Protein AF-A0A7L2RMV3-F1 (afdb_monomer_lite)

Sequence (224 aa):
MEKSWMLWTFVKRWLLALASWSWSLCRICLLPLIVTFHLYGGIILLILIFVSIAGILYKFQDVLLYFPEQPSSSRLYVPMPTGIPHENIFIRTKDGVLLNLILLRYTGDNAAYSPTIIYFHGNAGNIGHRLPNALLMLVNLKVNLILVDYRGYGKSEGEASEEGLYLDSEAVLDYVMTRSDLDKTKIFLFGRSLGGAVAIHLASENSHRISAIVVENTFLSIPY

Secondary structure (DSSP, 8-state):
-HHHHHHHHHHHHHHHHHHHHHHHHHHHHHHHHHHHHHHHHHHHHHHHHHHHHHHHHHHHHHHHH-BTTSSTTTTT------SS-EEEEEEE-TT--EEEEEEE---STTGGG--EEEEE--SBS-GGGGHHHHHHHHHHH--EEEEEE-TTSTT--S---HHHHHHHHHHHHHHHHH-TTTTTSPEEEEEETHHHHHHHHHHHHTTTTEEEEEEES--S----

Structure (mmCIF, N/CA/C/O backbone):
data_AF-A0A7L2RMV3-F1
#
_entry.id   AF-A0A7L2RMV3-F1
#
loop_
_atom_site.group_PDB
_atom_site.id
_atom_site.type_symbol
_atom_site.label_atom_id
_atom_site.label_alt_id
_atom_site.label_comp_id
_atom_site.label_asym_id
_atom_site.label_entity_id
_atom_site.label_seq_id
_atom_site.pdbx_PDB_ins_code
_atom_site.Cartn_x
_atom_site.Cartn_y
_atom_site.Cartn_z
_atom_site.occupancy
_atom_site.B_iso_or_equiv
_atom_site.auth_seq_id
_atom_site.auth_comp_id
_atom_site.auth_asym_id
_atom_site.auth_atom_id
_atom_site.pdbx_PDB_model_num
ATOM 1 N N . MET A 1 1 ? 54.545 -8.304 -90.071 1.00 59.34 1 MET A N 1
ATOM 2 C CA . MET A 1 1 ? 54.542 -8.341 -88.589 1.00 59.34 1 MET A CA 1
ATOM 3 C C . MET A 1 1 ? 53.758 -7.183 -87.951 1.00 59.34 1 MET A C 1
ATOM 5 O O . MET A 1 1 ? 53.217 -7.383 -86.873 1.00 59.34 1 MET A O 1
ATOM 9 N N . GLU A 1 2 ? 53.584 -6.028 -88.610 1.00 62.16 2 GLU A N 1
ATOM 10 C CA . GLU A 1 2 ? 52.873 -4.854 -88.048 1.00 62.16 2 GLU A CA 1
ATOM 11 C C . GLU A 1 2 ? 51.365 -5.031 -87.786 1.00 62.16 2 GLU A C 1
ATOM 13 O O . GLU A 1 2 ? 50.864 -4.567 -86.764 1.00 62.16 2 GLU A O 1
ATOM 18 N N . LYS A 1 3 ? 50.621 -5.737 -88.653 1.00 62.00 3 LYS A N 1
ATOM 19 C CA . LYS A 1 3 ? 49.158 -5.903 -88.488 1.00 62.00 3 LYS A CA 1
ATOM 20 C C . LYS A 1 3 ? 48.763 -6.657 -87.209 1.00 62.00 3 LYS A C 1
ATOM 22 O O . LYS A 1 3 ? 47.753 -6.325 -86.599 1.00 62.00 3 LYS A O 1
ATOM 27 N N . SER A 1 4 ? 49.571 -7.633 -86.786 1.00 69.69 4 SER A N 1
ATOM 28 C CA . SER A 1 4 ? 49.350 -8.387 -85.540 1.00 69.69 4 SER A CA 1
ATOM 29 C C . SER A 1 4 ? 49.535 -7.490 -84.311 1.00 69.69 4 SER A C 1
ATOM 31 O O . SER A 1 4 ? 48.695 -7.473 -83.416 1.00 69.69 4 SER A O 1
ATOM 33 N N . TRP A 1 5 ? 50.580 -6.659 -84.304 1.00 71.62 5 TRP A N 1
ATOM 34 C CA . TRP A 1 5 ? 50.869 -5.737 -83.204 1.00 71.62 5 TRP A CA 1
ATOM 35 C C . TRP A 1 5 ? 49.801 -4.637 -83.047 1.00 71.62 5 TRP A C 1
ATOM 37 O O . TRP A 1 5 ? 49.396 -4.322 -81.926 1.00 71.62 5 TRP A O 1
ATOM 47 N N . MET A 1 6 ? 49.265 -4.107 -84.152 1.00 77.62 6 MET A N 1
ATOM 48 C CA . MET A 1 6 ? 48.142 -3.157 -84.106 1.00 77.62 6 MET A CA 1
ATOM 49 C C . MET A 1 6 ? 46.845 -3.793 -83.581 1.00 77.62 6 MET A C 1
ATOM 51 O O . MET A 1 6 ? 46.115 -3.168 -82.815 1.00 77.62 6 MET A O 1
ATOM 55 N N . LEU A 1 7 ? 46.564 -5.048 -83.947 1.00 80.25 7 LEU A N 1
ATOM 56 C CA . LEU A 1 7 ? 45.390 -5.765 -83.445 1.00 80.25 7 LEU A CA 1
ATOM 57 C C . LEU A 1 7 ? 45.512 -6.028 -81.936 1.00 80.25 7 LEU A C 1
ATOM 59 O O . LEU A 1 7 ? 44.582 -5.753 -81.181 1.00 80.25 7 LEU A O 1
ATOM 63 N N . TRP A 1 8 ? 46.683 -6.480 -81.478 1.00 79.94 8 TRP A N 1
ATOM 64 C CA . TRP A 1 8 ? 46.956 -6.713 -80.058 1.00 79.94 8 TRP A CA 1
ATOM 65 C C . TRP A 1 8 ? 46.876 -5.437 -79.212 1.00 79.94 8 TRP A C 1
ATOM 67 O O . TRP A 1 8 ? 46.328 -5.459 -78.109 1.00 79.94 8 TRP A O 1
ATOM 77 N N . THR A 1 9 ? 47.374 -4.307 -79.718 1.00 81.69 9 THR A N 1
ATOM 78 C CA . THR A 1 9 ? 47.285 -3.013 -79.017 1.00 81.69 9 THR A CA 1
ATOM 79 C C . THR A 1 9 ? 45.852 -2.478 -78.962 1.00 81.69 9 THR A C 1
ATOM 81 O O . THR A 1 9 ? 45.442 -1.951 -77.925 1.00 81.69 9 THR A O 1
ATOM 84 N N . PHE A 1 10 ? 45.059 -2.672 -80.021 1.00 84.81 10 PHE A N 1
ATOM 85 C CA . PHE A 1 10 ? 43.637 -2.325 -80.046 1.00 84.81 10 PHE A CA 1
ATOM 86 C C . PHE A 1 10 ? 42.821 -3.164 -79.053 1.00 84.81 10 PHE A C 1
ATOM 88 O O . PHE A 1 10 ? 42.105 -2.604 -78.222 1.00 84.81 10 PHE A O 1
ATOM 95 N N . VAL A 1 11 ? 42.990 -4.491 -79.069 1.00 85.81 11 VAL A N 1
ATOM 96 C CA . VAL A 1 11 ? 42.323 -5.412 -78.132 1.00 85.81 11 VAL A CA 1
ATOM 97 C C . VAL A 1 11 ? 42.698 -5.081 -76.686 1.00 85.81 11 VAL A C 1
ATOM 99 O O . VAL A 1 11 ? 41.822 -4.983 -75.828 1.00 85.81 11 VAL A O 1
ATOM 102 N N . LYS A 1 12 ? 43.981 -4.812 -76.408 1.00 87.56 12 LYS A N 1
ATOM 103 C CA . LYS A 1 12 ? 44.444 -4.406 -75.072 1.00 87.56 12 LYS A CA 1
ATOM 104 C C . LYS A 1 12 ? 43.791 -3.101 -74.599 1.00 87.56 12 LYS A C 1
ATOM 106 O O . LYS A 1 12 ? 43.369 -3.030 -73.448 1.00 87.56 12 LYS A O 1
ATOM 111 N N . ARG A 1 13 ? 43.673 -2.078 -75.461 1.00 85.88 13 ARG A N 1
ATOM 112 C CA . ARG A 1 13 ? 42.979 -0.816 -75.122 1.00 85.88 13 ARG A CA 1
ATOM 113 C C . ARG A 1 13 ? 41.509 -1.046 -74.797 1.00 85.88 13 ARG A C 1
ATOM 115 O O . ARG A 1 13 ? 41.023 -0.482 -73.823 1.00 85.88 13 ARG A O 1
ATOM 122 N N . TRP A 1 14 ? 40.830 -1.882 -75.575 1.00 89.38 14 TRP A N 1
ATOM 123 C CA . TRP A 1 14 ? 39.428 -2.212 -75.338 1.00 89.38 14 TRP A CA 1
ATOM 124 C C . TRP A 1 14 ? 39.216 -2.969 -74.033 1.00 89.38 14 TRP A C 1
ATOM 126 O O . TRP A 1 14 ? 38.348 -2.586 -73.258 1.00 89.38 14 TRP A O 1
ATOM 136 N N . LEU A 1 15 ? 40.041 -3.975 -73.739 1.00 89.19 15 LEU A N 1
ATOM 137 C CA . LEU A 1 15 ? 39.965 -4.718 -72.479 1.00 89.19 15 LEU A CA 1
ATOM 138 C C . LEU A 1 15 ? 40.217 -3.816 -71.263 1.00 89.19 15 LEU A C 1
ATOM 140 O O . LEU A 1 15 ? 39.491 -3.903 -70.276 1.00 89.19 15 LEU A O 1
ATOM 144 N N . LEU A 1 16 ? 41.195 -2.907 -71.342 1.00 89.12 16 LEU A N 1
ATOM 145 C CA . LEU A 1 16 ? 41.463 -1.929 -70.280 1.00 89.12 16 LEU A CA 1
ATOM 146 C C . LEU A 1 16 ? 40.325 -0.904 -70.125 1.00 89.12 16 LEU A C 1
ATOM 148 O O . LEU A 1 16 ? 39.984 -0.521 -69.005 1.00 89.12 16 LEU A O 1
ATOM 152 N N . ALA A 1 17 ? 39.701 -0.480 -71.227 1.00 86.38 17 ALA A N 1
ATOM 153 C CA . ALA A 1 17 ? 38.535 0.399 -71.192 1.00 86.38 17 ALA A CA 1
ATOM 154 C C . ALA A 1 17 ? 37.324 -0.306 -70.560 1.00 86.38 17 ALA A C 1
ATOM 156 O O . ALA A 1 17 ? 36.692 0.256 -69.671 1.00 86.38 17 ALA A O 1
ATOM 157 N N . LEU A 1 18 ? 37.065 -1.564 -70.928 1.00 87.44 18 LEU A N 1
ATOM 158 C CA . LEU A 1 18 ? 35.990 -2.371 -70.348 1.00 87.44 18 LEU A CA 1
ATOM 159 C C . LEU A 1 18 ? 36.210 -2.612 -68.849 1.00 87.44 18 LEU A C 1
ATOM 161 O O . LEU A 1 18 ? 35.289 -2.439 -68.053 1.00 87.44 18 LEU A O 1
ATOM 165 N N . ALA A 1 19 ? 37.440 -2.948 -68.450 1.00 86.00 19 ALA A N 1
ATOM 166 C CA . ALA A 1 19 ? 37.803 -3.135 -67.049 1.00 86.00 19 ALA A CA 1
ATOM 167 C C . ALA A 1 19 ? 37.651 -1.836 -66.236 1.00 86.00 19 ALA A C 1
ATOM 169 O O . ALA A 1 19 ? 37.135 -1.863 -65.119 1.00 86.00 19 ALA A O 1
ATOM 170 N N . SER A 1 20 ? 38.043 -0.684 -66.793 1.00 84.62 20 SER A N 1
ATOM 171 C CA . SER A 1 20 ? 37.902 0.612 -66.110 1.00 84.62 20 SER A CA 1
ATOM 172 C C . SER A 1 20 ? 36.447 1.088 -66.013 1.00 84.62 20 SER A C 1
ATOM 174 O O . SER A 1 20 ? 36.061 1.654 -64.986 1.00 84.62 20 SER A O 1
ATOM 176 N N . TRP A 1 21 ? 35.618 0.806 -67.023 1.00 84.75 21 TRP A N 1
ATOM 177 C CA . TRP A 1 21 ? 34.168 1.011 -66.973 1.00 84.75 21 TRP A CA 1
ATOM 178 C C . TRP A 1 21 ? 33.505 0.115 -65.931 1.00 84.75 21 TRP A C 1
ATOM 180 O O . TRP A 1 21 ? 32.785 0.625 -65.075 1.00 84.75 21 TRP A O 1
ATOM 190 N N . SER A 1 22 ? 33.809 -1.186 -65.939 1.00 84.56 22 SER A N 1
ATOM 191 C CA . SER A 1 22 ? 33.308 -2.137 -64.942 1.00 84.56 22 SER A CA 1
ATOM 192 C C . SER A 1 22 ? 33.674 -1.699 -63.525 1.00 84.56 22 SER A C 1
ATOM 194 O O . SER A 1 22 ? 32.819 -1.672 -62.644 1.00 84.56 22 SER A O 1
ATOM 196 N N . TRP A 1 23 ? 34.925 -1.291 -63.298 1.00 79.00 23 TRP A N 1
ATOM 197 C CA . TRP A 1 23 ? 35.364 -0.809 -61.990 1.00 79.00 23 TRP A CA 1
ATOM 198 C C . TRP A 1 23 ? 34.655 0.493 -61.582 1.00 79.00 23 TRP A C 1
ATOM 200 O O . TRP A 1 23 ? 34.289 0.670 -60.420 1.00 79.00 23 TRP A O 1
ATOM 210 N N . SER A 1 24 ? 34.413 1.403 -62.525 1.00 81.25 24 SER A N 1
ATOM 211 C CA . SER A 1 24 ? 33.716 2.663 -62.241 1.00 81.25 24 SER A CA 1
ATOM 212 C C . SER A 1 24 ? 32.236 2.447 -61.915 1.00 81.25 24 SER A C 1
ATOM 214 O O . SER A 1 24 ? 31.751 3.030 -60.949 1.00 81.25 24 SER A O 1
ATOM 216 N N . LEU A 1 25 ? 31.556 1.546 -62.629 1.00 83.38 25 LEU A N 1
ATOM 217 C CA . LEU A 1 25 ? 30.194 1.099 -62.316 1.00 83.38 25 LEU A CA 1
ATOM 218 C C . LEU A 1 25 ? 30.114 0.458 -60.925 1.00 83.38 25 LEU A C 1
ATOM 220 O O . LEU A 1 25 ? 29.267 0.848 -60.125 1.00 83.38 25 LEU A O 1
ATOM 224 N N . CYS A 1 26 ? 31.045 -0.443 -60.587 1.00 82.81 26 CYS A N 1
ATOM 225 C CA . CYS A 1 26 ? 31.104 -1.035 -59.248 1.00 82.81 26 CYS A CA 1
ATOM 226 C C . CYS A 1 26 ? 31.242 0.031 -58.153 1.00 82.81 26 CYS A C 1
ATOM 228 O O . CYS A 1 26 ? 30.536 -0.041 -57.153 1.00 82.81 26 CYS A O 1
ATOM 230 N N . ARG A 1 27 ? 32.099 1.046 -58.338 1.00 78.50 27 ARG A N 1
ATOM 231 C CA . ARG A 1 27 ? 32.270 2.136 -57.357 1.00 78.50 27 ARG A CA 1
ATOM 232 C C . ARG A 1 27 ? 31.004 2.975 -57.174 1.00 78.50 27 ARG A C 1
ATOM 234 O O . ARG A 1 27 ? 30.668 3.309 -56.041 1.00 78.50 27 ARG A O 1
ATOM 241 N N . ILE A 1 28 ? 30.302 3.284 -58.264 1.00 86.00 28 ILE A N 1
ATOM 242 C CA . ILE A 1 28 ? 29.060 4.071 -58.228 1.00 86.00 28 ILE A CA 1
ATOM 243 C C . ILE A 1 28 ? 27.947 3.312 -57.497 1.00 86.00 28 ILE A C 1
ATOM 245 O O . ILE A 1 28 ? 27.183 3.936 -56.772 1.00 86.00 28 ILE A O 1
ATOM 249 N N . CYS A 1 29 ? 27.875 1.984 -57.626 1.00 83.25 29 CYS A N 1
ATOM 250 C CA . CYS A 1 29 ? 26.899 1.165 -56.898 1.00 83.25 29 CYS A CA 1
ATOM 251 C C . CYS A 1 29 ? 27.296 0.901 -55.434 1.00 83.25 29 CYS A C 1
ATOM 253 O O . CYS A 1 29 ? 26.421 0.767 -54.580 1.00 83.25 29 CYS A O 1
ATOM 255 N N . LEU A 1 30 ? 28.596 0.848 -55.121 1.00 85.19 30 LEU A N 1
ATOM 256 C CA . LEU A 1 30 ? 29.086 0.573 -53.765 1.00 85.19 30 LEU A CA 1
ATOM 257 C C . LEU A 1 30 ? 28.805 1.733 -52.798 1.00 85.19 30 LEU A C 1
ATOM 259 O O . LEU A 1 30 ? 28.437 1.506 -51.649 1.00 85.19 30 LEU A O 1
ATOM 263 N N . LEU A 1 31 ? 28.956 2.977 -53.262 1.00 83.31 31 LEU A N 1
ATOM 264 C CA . LEU A 1 31 ? 28.765 4.177 -52.445 1.00 83.31 31 LEU A CA 1
ATOM 265 C C . LEU A 1 31 ? 27.345 4.293 -51.841 1.00 83.31 31 LEU A C 1
ATOM 267 O O . LEU A 1 31 ? 27.247 4.416 -50.621 1.00 83.31 31 LEU A O 1
ATOM 271 N N . PRO A 1 32 ? 26.238 4.215 -52.610 1.00 84.19 32 PRO A N 1
ATOM 272 C CA . PRO A 1 32 ? 24.891 4.263 -52.048 1.00 84.19 32 PRO A CA 1
ATOM 273 C C . PRO A 1 32 ? 24.595 3.053 -51.162 1.00 84.19 32 PRO A C 1
ATOM 275 O O . PRO A 1 32 ? 23.869 3.195 -50.185 1.00 84.19 32 PRO A O 1
ATOM 278 N N . LEU A 1 33 ? 25.183 1.885 -51.434 1.00 83.25 33 LEU A N 1
ATOM 279 C CA . LEU A 1 33 ? 25.022 0.707 -50.580 1.00 83.25 33 LEU A CA 1
ATOM 280 C C . LEU A 1 33 ? 25.689 0.899 -49.208 1.00 83.25 33 LEU A C 1
ATOM 282 O O . LEU A 1 33 ? 25.098 0.577 -48.184 1.00 83.25 33 LEU A O 1
ATOM 286 N N . ILE A 1 34 ? 26.875 1.508 -49.169 1.00 83.12 34 ILE A N 1
ATOM 287 C CA . ILE A 1 34 ? 27.560 1.885 -47.923 1.00 83.12 34 ILE A CA 1
ATOM 288 C C . ILE A 1 34 ? 26.785 2.984 -47.184 1.00 83.12 34 ILE A C 1
ATOM 290 O O . ILE A 1 34 ? 26.570 2.884 -45.978 1.00 83.12 34 ILE A O 1
ATOM 294 N N . VAL A 1 35 ? 26.320 4.016 -47.895 1.00 84.00 35 VAL A N 1
ATOM 295 C CA . VAL A 1 35 ? 25.546 5.117 -47.297 1.00 84.00 35 VAL A CA 1
ATOM 296 C C . VAL A 1 35 ? 24.231 4.608 -46.713 1.00 84.00 35 VAL A C 1
ATOM 298 O O . VAL A 1 35 ? 23.917 4.927 -45.573 1.00 84.00 35 VAL A O 1
ATOM 301 N N . THR A 1 36 ? 23.485 3.784 -47.449 1.00 81.56 36 THR A N 1
ATOM 302 C CA . THR A 1 36 ? 22.250 3.163 -46.948 1.00 81.56 36 THR A CA 1
ATOM 303 C C . THR A 1 36 ? 22.542 2.228 -45.778 1.00 81.56 36 THR A C 1
ATOM 305 O O . THR A 1 36 ? 21.861 2.327 -44.765 1.00 81.56 36 THR A O 1
ATOM 308 N N . PHE A 1 37 ? 23.588 1.399 -45.839 1.00 83.38 37 PHE A N 1
ATOM 309 C CA . PHE A 1 37 ? 23.990 0.543 -44.719 1.00 83.38 37 PHE A CA 1
ATOM 310 C C . PHE A 1 37 ? 24.304 1.344 -43.447 1.00 83.38 37 PHE A C 1
ATOM 312 O O . PHE A 1 37 ? 23.823 0.990 -42.375 1.00 83.38 37 PHE A O 1
ATOM 319 N N . HIS A 1 38 ? 25.049 2.449 -43.543 1.00 83.69 38 HIS A N 1
ATOM 320 C CA . HIS A 1 38 ? 25.349 3.292 -42.382 1.00 83.69 38 HIS A CA 1
ATOM 321 C C . HIS A 1 38 ? 24.152 4.117 -41.911 1.00 83.69 38 HIS A C 1
ATOM 323 O O . HIS A 1 38 ? 23.992 4.308 -40.709 1.00 83.69 38 HIS A O 1
ATOM 329 N N . LEU A 1 39 ? 23.297 4.581 -42.823 1.00 87.56 39 LEU A N 1
ATOM 330 C CA . LEU A 1 39 ? 22.098 5.337 -42.473 1.00 87.56 39 LEU A CA 1
ATOM 331 C C . LEU A 1 39 ? 21.065 4.432 -41.787 1.00 87.56 39 LEU A C 1
ATOM 333 O O . LEU A 1 39 ? 20.646 4.725 -40.672 1.00 87.56 39 LEU A O 1
ATOM 337 N N . TYR A 1 40 ? 20.709 3.299 -42.398 1.00 89.94 40 TYR A N 1
ATOM 338 C CA . TYR A 1 40 ? 19.793 2.324 -41.801 1.00 89.94 40 TYR A CA 1
ATOM 339 C C . TYR A 1 40 ? 20.405 1.655 -40.570 1.00 89.94 40 TYR A C 1
ATOM 341 O O . TYR A 1 40 ? 19.722 1.521 -39.560 1.00 89.94 40 TYR A O 1
ATOM 349 N N . GLY A 1 41 ? 21.691 1.300 -40.603 1.00 91.00 41 GLY A N 1
ATOM 350 C CA . GLY A 1 41 ? 22.402 0.754 -39.446 1.00 91.00 41 GLY A CA 1
ATOM 351 C C . GLY A 1 41 ? 22.468 1.742 -38.280 1.00 91.00 41 GLY A C 1
ATOM 352 O O . GLY A 1 41 ? 22.233 1.355 -37.139 1.00 91.00 41 GLY A O 1
ATOM 353 N N . GLY A 1 42 ? 22.704 3.026 -38.562 1.00 91.44 42 GLY A N 1
ATOM 354 C CA . GLY A 1 42 ? 22.688 4.099 -37.568 1.00 91.44 42 GLY A CA 1
ATOM 355 C C . GLY A 1 42 ? 21.300 4.335 -36.973 1.00 91.44 42 GLY A C 1
ATOM 356 O O . GLY A 1 42 ? 21.174 4.446 -35.756 1.00 91.44 42 GLY A O 1
ATOM 357 N N . ILE A 1 43 ? 20.249 4.341 -37.802 1.00 92.81 43 ILE A N 1
ATOM 358 C CA . ILE A 1 43 ? 18.855 4.455 -37.341 1.00 92.81 43 ILE A CA 1
ATOM 359 C C . ILE A 1 43 ? 18.471 3.250 -36.473 1.00 92.81 43 ILE A C 1
ATOM 361 O O . ILE A 1 43 ? 17.914 3.434 -35.395 1.00 92.81 43 ILE A O 1
ATOM 365 N N . ILE A 1 44 ? 18.797 2.026 -36.901 1.00 94.31 44 ILE A N 1
ATOM 366 C CA . ILE A 1 44 ? 18.523 0.806 -36.128 1.00 94.31 44 ILE A CA 1
ATOM 367 C C . ILE A 1 44 ? 19.255 0.854 -34.786 1.00 94.31 44 ILE A C 1
ATOM 369 O O . ILE A 1 44 ? 18.639 0.601 -33.755 1.00 94.31 44 ILE A O 1
ATOM 373 N N . LEU A 1 45 ? 20.538 1.225 -34.774 1.00 93.75 45 LEU A N 1
ATOM 374 C CA . LEU A 1 45 ? 21.303 1.370 -33.537 1.00 93.75 45 LEU A CA 1
ATOM 375 C C . LEU A 1 45 ? 20.673 2.411 -32.602 1.00 93.75 45 LEU A C 1
ATOM 377 O O . LEU A 1 45 ? 20.540 2.150 -31.410 1.00 93.75 45 LEU A O 1
ATOM 381 N N . LEU A 1 46 ? 20.245 3.560 -33.132 1.00 94.38 46 LEU A N 1
ATOM 382 C CA . LEU A 1 46 ? 19.582 4.600 -32.347 1.00 94.38 46 LEU A CA 1
ATOM 383 C C . LEU A 1 46 ? 18.271 4.093 -31.729 1.00 94.38 46 LEU A C 1
ATOM 385 O O . LEU A 1 46 ? 18.039 4.312 -30.543 1.00 94.38 46 LEU A O 1
ATOM 389 N N . ILE A 1 47 ? 17.446 3.381 -32.505 1.00 96.06 47 ILE A N 1
ATOM 390 C CA . ILE A 1 47 ? 16.205 2.763 -32.015 1.00 96.06 47 ILE A CA 1
ATOM 391 C C . ILE A 1 47 ? 16.520 1.748 -30.914 1.00 96.06 47 ILE A C 1
ATOM 393 O O . ILE A 1 47 ? 15.888 1.783 -29.862 1.00 96.06 47 ILE A O 1
ATOM 397 N N . LEU A 1 48 ? 17.515 0.880 -31.119 1.00 96.38 48 LEU A N 1
ATOM 398 C CA . LEU A 1 48 ? 17.924 -0.105 -30.117 1.00 96.38 48 LEU A CA 1
ATOM 399 C C . LEU A 1 48 ? 18.393 0.567 -28.825 1.00 96.38 48 LEU A C 1
ATOM 401 O O . LEU A 1 48 ? 18.019 0.117 -27.745 1.00 96.38 48 LEU A O 1
ATOM 405 N N . ILE A 1 49 ? 19.155 1.660 -28.915 1.00 96.62 49 ILE A N 1
ATOM 406 C CA . ILE A 1 49 ? 19.572 2.441 -27.745 1.00 96.62 49 ILE A CA 1
ATOM 407 C C . ILE A 1 49 ? 18.347 3.018 -27.031 1.00 96.62 49 ILE A C 1
ATOM 409 O O . ILE A 1 49 ? 18.230 2.864 -25.818 1.00 96.62 49 ILE A O 1
ATOM 413 N N . PHE A 1 50 ? 17.414 3.630 -27.763 1.00 96.69 50 PHE A N 1
ATOM 414 C CA . PHE A 1 50 ? 16.216 4.238 -27.181 1.00 96.69 50 PHE A CA 1
ATOM 415 C C . PHE A 1 50 ? 15.328 3.210 -26.474 1.00 96.69 50 PHE A C 1
ATOM 417 O O . PHE A 1 50 ? 14.931 3.423 -25.333 1.00 96.69 50 PHE A O 1
ATOM 424 N N . VAL A 1 51 ? 15.073 2.070 -27.122 1.00 96.12 51 VAL A N 1
ATOM 425 C CA . VAL A 1 51 ? 14.321 0.949 -26.541 1.00 96.12 51 VAL A CA 1
ATOM 426 C C . VAL A 1 51 ? 15.043 0.389 -25.317 1.00 96.12 51 VAL A C 1
ATOM 428 O O . VAL A 1 51 ? 14.400 0.111 -24.308 1.00 96.12 51 VAL A O 1
ATOM 431 N N . SER A 1 52 ? 16.373 0.266 -25.365 1.00 94.94 52 SER A N 1
ATOM 432 C CA . SER A 1 52 ? 17.156 -0.220 -24.222 1.00 94.94 52 SER A CA 1
ATOM 433 C C . SER A 1 52 ? 17.066 0.734 -23.032 1.00 94.94 52 SER A C 1
ATOM 435 O O . SER A 1 52 ? 16.823 0.291 -21.913 1.00 94.94 52 SER A O 1
ATOM 437 N N . ILE A 1 53 ? 17.214 2.043 -23.263 1.00 94.38 53 ILE A N 1
ATOM 438 C CA . ILE A 1 53 ? 17.083 3.069 -22.220 1.00 94.38 53 ILE A CA 1
ATOM 439 C C . ILE A 1 53 ? 15.664 3.060 -21.647 1.00 94.38 53 ILE A C 1
ATOM 441 O O . ILE A 1 53 ? 15.510 3.029 -20.430 1.00 94.38 53 ILE A O 1
ATOM 445 N N . ALA A 1 54 ? 14.637 3.028 -22.500 1.00 91.75 54 ALA A N 1
ATOM 446 C CA . ALA A 1 54 ? 13.244 2.962 -22.064 1.00 91.75 54 ALA A CA 1
ATOM 447 C C . ALA A 1 54 ? 12.968 1.703 -21.227 1.00 91.75 54 ALA A C 1
ATOM 449 O O . ALA A 1 54 ? 12.344 1.794 -20.174 1.00 91.75 54 ALA A O 1
ATOM 450 N N . GLY A 1 55 ? 13.492 0.544 -21.638 1.00 89.50 55 GLY A N 1
ATOM 451 C CA . GLY A 1 55 ? 13.374 -0.704 -20.884 1.00 89.50 55 GLY A CA 1
ATOM 452 C C . GLY A 1 55 ? 14.078 -0.659 -19.524 1.00 89.50 55 GLY A C 1
ATOM 453 O O . GLY A 1 55 ? 13.547 -1.176 -18.543 1.00 89.50 55 GLY A O 1
ATOM 454 N N . ILE A 1 56 ? 15.244 -0.007 -19.436 1.00 89.38 56 ILE A N 1
ATOM 455 C CA . ILE A 1 56 ? 15.936 0.229 -18.160 1.00 89.38 56 ILE A CA 1
ATOM 456 C C . ILE A 1 56 ? 15.090 1.143 -17.271 1.00 89.38 56 ILE A C 1
ATOM 458 O O . ILE A 1 56 ? 14.821 0.788 -16.128 1.00 89.38 56 ILE A O 1
ATOM 462 N N . LEU A 1 57 ? 14.632 2.288 -17.783 1.00 87.81 57 LEU A N 1
ATOM 463 C CA . LEU A 1 57 ? 13.819 3.228 -17.008 1.00 87.81 57 LEU A CA 1
ATOM 464 C C . LEU A 1 57 ? 12.533 2.577 -16.495 1.00 87.81 57 LEU A C 1
ATOM 466 O O . LEU A 1 57 ? 12.242 2.689 -15.311 1.00 87.81 57 LEU A O 1
ATOM 470 N N . TYR A 1 58 ? 11.832 1.821 -17.344 1.00 85.19 58 TYR A N 1
ATOM 471 C CA . TYR A 1 58 ? 10.636 1.074 -16.958 1.00 85.19 58 TYR A CA 1
ATOM 472 C C . TYR A 1 58 ? 10.918 0.077 -15.828 1.00 85.19 58 TYR A C 1
ATOM 474 O O . TYR A 1 58 ? 10.163 -0.004 -14.867 1.00 85.19 58 TYR A O 1
ATOM 482 N N . LYS A 1 59 ? 12.043 -0.646 -15.890 1.00 82.62 59 LYS A N 1
ATOM 483 C CA . LYS A 1 59 ? 12.412 -1.612 -14.846 1.00 82.62 59 LYS A CA 1
ATOM 484 C C . LYS A 1 59 ? 12.764 -0.950 -13.508 1.00 82.62 59 LYS A C 1
ATOM 486 O O . LYS A 1 59 ? 12.566 -1.557 -12.463 1.00 82.62 59 LYS A O 1
ATOM 491 N N . PHE A 1 60 ? 13.320 0.260 -13.533 1.00 84.75 60 PHE A N 1
ATOM 492 C CA . PHE A 1 60 ? 13.788 0.961 -12.332 1.00 84.75 60 PHE A CA 1
ATOM 493 C C . PHE A 1 60 ? 12.838 2.064 -11.842 1.00 84.75 60 PHE A C 1
ATOM 495 O O . PHE A 1 60 ? 13.156 2.735 -10.861 1.00 84.75 60 PHE A O 1
ATOM 502 N N . GLN A 1 61 ? 11.675 2.249 -12.473 1.00 84.62 61 GLN A N 1
ATOM 503 C CA . GLN A 1 61 ? 10.719 3.294 -12.091 1.00 84.62 61 GLN A CA 1
ATOM 504 C C . GLN A 1 61 ? 10.209 3.126 -10.653 1.00 84.62 61 GLN A C 1
ATOM 506 O O . GLN A 1 61 ? 10.098 4.106 -9.921 1.00 84.62 61 GLN A O 1
ATOM 511 N N . ASP A 1 62 ? 9.990 1.885 -10.212 1.00 83.62 62 ASP A N 1
ATOM 512 C CA . ASP A 1 62 ? 9.453 1.580 -8.883 1.00 83.62 62 ASP A CA 1
ATOM 513 C C . ASP A 1 62 ? 10.402 2.037 -7.765 1.00 83.62 62 ASP A C 1
ATOM 515 O O . ASP A 1 62 ? 9.961 2.506 -6.716 1.00 83.62 62 ASP A O 1
ATOM 519 N N . VAL A 1 63 ? 11.714 2.019 -8.024 1.00 82.00 63 VAL A N 1
ATOM 520 C CA . VAL A 1 63 ? 12.745 2.505 -7.090 1.00 82.00 63 VAL A CA 1
ATOM 521 C C . VAL A 1 63 ? 12.654 4.021 -6.874 1.00 82.00 63 VAL A C 1
ATOM 523 O O . VAL A 1 63 ? 13.082 4.527 -5.838 1.00 82.00 63 VAL A O 1
ATOM 526 N N . LEU A 1 64 ? 12.093 4.765 -7.833 1.00 85.38 64 LEU A N 1
ATOM 527 C CA . LEU A 1 64 ? 11.873 6.209 -7.704 1.00 85.38 64 LEU A CA 1
ATOM 528 C C . LEU A 1 64 ? 10.590 6.542 -6.934 1.00 85.38 64 LEU A C 1
ATOM 530 O O . LEU A 1 64 ? 10.434 7.671 -6.468 1.00 85.38 64 LEU A O 1
ATOM 534 N N . LEU A 1 65 ? 9.671 5.582 -6.816 1.00 90.00 65 LEU A N 1
ATOM 535 C CA . LEU A 1 65 ? 8.364 5.782 -6.198 1.00 90.00 65 LEU A CA 1
ATOM 536 C C . LEU A 1 65 ? 8.329 5.269 -4.763 1.00 90.00 65 LEU A C 1
ATOM 538 O O . LEU A 1 65 ? 7.801 5.958 -3.885 1.00 90.00 65 LEU A O 1
ATOM 542 N N . TYR A 1 66 ? 8.898 4.089 -4.524 1.00 94.50 66 TYR A N 1
ATOM 543 C CA . TYR A 1 66 ? 8.834 3.378 -3.255 1.00 94.50 66 TYR A CA 1
ATOM 544 C C . TYR A 1 66 ? 10.158 3.485 -2.500 1.00 94.50 66 TYR A C 1
ATOM 546 O O . TYR A 1 66 ? 11.210 3.071 -2.979 1.00 94.50 66 TYR A O 1
ATOM 554 N N . PHE A 1 67 ? 10.098 3.988 -1.268 1.00 95.19 67 PHE A N 1
ATOM 555 C CA . PHE A 1 67 ? 11.253 4.202 -0.394 1.00 95.19 67 PHE A CA 1
ATOM 556 C C . PHE A 1 67 ? 11.139 3.389 0.907 1.00 95.19 67 PHE A C 1
ATOM 558 O O . PHE A 1 67 ? 11.139 3.964 2.003 1.00 95.19 67 PHE A O 1
ATOM 565 N N . PRO A 1 68 ? 11.061 2.047 0.833 1.00 93.81 68 PRO A N 1
ATOM 566 C CA . PRO A 1 68 ? 10.923 1.203 2.021 1.00 93.81 68 PRO A CA 1
ATOM 567 C C . PRO A 1 68 ? 12.120 1.298 2.974 1.00 93.81 68 PRO A C 1
ATOM 569 O O . PRO A 1 68 ? 11.967 1.170 4.189 1.00 93.81 68 PRO A O 1
ATOM 572 N N . GLU A 1 69 ? 13.298 1.586 2.423 1.00 91.56 69 GLU A N 1
ATOM 573 C CA . GLU A 1 69 ? 14.557 1.768 3.148 1.00 91.56 69 GLU A CA 1
ATOM 574 C C . GLU A 1 69 ? 14.722 3.179 3.730 1.00 91.56 69 GLU A C 1
ATOM 576 O O . GLU A 1 69 ? 15.805 3.517 4.189 1.00 91.56 69 GLU A O 1
ATOM 581 N N . GLN A 1 70 ? 13.710 4.053 3.679 1.00 92.00 70 GLN A N 1
ATOM 582 C CA . GLN A 1 70 ? 13.808 5.407 4.233 1.00 92.00 70 GLN A CA 1
ATOM 583 C C . GLN A 1 70 ? 12.956 5.552 5.496 1.00 92.00 70 GLN A C 1
ATOM 585 O O . GLN A 1 70 ? 11.742 5.365 5.421 1.00 92.00 70 GLN A O 1
ATOM 590 N N . PRO A 1 71 ? 13.536 5.936 6.652 1.00 92.25 71 PRO A N 1
ATOM 591 C CA . PRO A 1 71 ? 14.975 6.115 6.920 1.00 92.25 71 PRO A CA 1
ATOM 592 C C . PRO A 1 71 ? 15.753 4.788 6.832 1.00 92.25 71 PRO A C 1
ATOM 594 O O . PRO A 1 71 ? 15.137 3.739 6.943 1.00 92.25 71 PRO A O 1
ATOM 597 N N . SER A 1 72 ? 17.088 4.806 6.708 1.00 90.62 72 SER A N 1
ATOM 598 C CA . SER A 1 72 ? 17.923 3.603 6.447 1.00 90.62 72 SER A CA 1
ATOM 599 C C . SER A 1 72 ? 17.747 2.425 7.414 1.00 90.62 72 SER A C 1
ATOM 601 O O . SER A 1 72 ? 18.115 1.301 7.096 1.00 90.62 72 SER A O 1
ATOM 603 N N . SER A 1 73 ? 17.200 2.652 8.607 1.00 91.81 73 SER A N 1
ATOM 604 C CA . SER A 1 73 ? 16.877 1.604 9.579 1.00 91.81 73 SER A CA 1
ATOM 605 C C . SER A 1 73 ? 15.443 1.074 9.462 1.00 91.81 73 SER A C 1
ATOM 607 O O . SER A 1 73 ? 15.060 0.219 10.252 1.00 91.81 73 SER A O 1
ATOM 609 N N . SER A 1 74 ? 14.646 1.546 8.503 1.00 93.50 74 SER A N 1
ATOM 610 C CA . SER A 1 74 ? 13.203 1.290 8.404 1.00 93.50 74 SER A CA 1
ATOM 611 C C . SER A 1 74 ? 12.865 -0.193 8.227 1.00 93.50 74 SER A C 1
ATOM 613 O O . SER A 1 74 ? 11.839 -0.653 8.721 1.00 93.50 74 SER A O 1
ATOM 615 N N . ARG A 1 75 ? 13.739 -0.971 7.586 1.00 94.19 75 ARG A N 1
ATOM 616 C CA . ARG A 1 75 ? 13.571 -2.425 7.430 1.00 94.19 75 ARG A CA 1
ATOM 617 C C . ARG A 1 75 ? 14.136 -3.232 8.598 1.00 94.19 75 ARG A C 1
ATOM 619 O O . ARG A 1 75 ? 13.668 -4.328 8.884 1.00 94.19 75 ARG A O 1
ATOM 626 N N . LEU A 1 76 ? 15.129 -2.683 9.297 1.00 93.00 76 LEU A N 1
ATOM 627 C CA . LEU A 1 76 ? 15.822 -3.355 10.402 1.00 93.00 76 LEU A CA 1
ATOM 628 C C . LEU A 1 76 ? 15.121 -3.138 11.746 1.00 93.00 76 LEU A C 1
ATOM 630 O O . LEU A 1 76 ? 15.067 -4.034 12.586 1.00 93.00 76 LEU A O 1
ATOM 634 N N . TYR A 1 77 ? 14.586 -1.938 11.955 1.00 93.44 77 TYR A N 1
ATOM 635 C CA . TYR A 1 77 ? 13.947 -1.514 13.187 1.00 93.44 77 TYR A CA 1
ATOM 636 C C . TYR A 1 77 ? 12.546 -0.983 12.888 1.00 93.44 77 TYR A C 1
ATOM 638 O O . TYR A 1 77 ? 12.363 0.137 12.411 1.00 93.44 77 TYR A O 1
ATOM 646 N N . VAL A 1 78 ? 11.548 -1.803 13.215 1.00 95.50 78 VAL A N 1
ATOM 647 C CA . VAL A 1 78 ? 10.132 -1.433 13.159 1.00 95.50 78 VAL A CA 1
ATOM 648 C C . VAL A 1 78 ? 9.627 -1.289 14.596 1.00 95.50 78 VAL A C 1
ATOM 650 O O . VAL A 1 78 ? 9.451 -2.311 15.269 1.00 95.50 78 VAL A O 1
ATOM 653 N N . PRO A 1 79 ? 9.445 -0.048 15.094 1.00 94.50 79 PRO A N 1
ATOM 654 C CA . PRO A 1 79 ? 8.890 0.198 16.421 1.00 94.50 79 PRO A CA 1
ATOM 655 C C . PRO A 1 79 ? 7.564 -0.535 16.642 1.00 94.50 79 PRO A C 1
ATOM 657 O O . PRO A 1 79 ? 6.699 -0.531 15.768 1.00 94.50 79 PRO A O 1
ATOM 660 N N . MET A 1 80 ? 7.396 -1.114 17.831 1.00 94.94 80 MET A N 1
ATOM 661 C CA . MET A 1 80 ? 6.146 -1.742 18.268 1.00 94.94 80 MET A CA 1
ATOM 662 C C . MET A 1 80 ? 5.420 -0.840 19.280 1.00 94.94 80 MET A C 1
ATOM 664 O O . MET A 1 80 ? 6.085 -0.102 20.013 1.00 94.94 80 MET A O 1
ATOM 668 N N . PRO A 1 81 ? 4.079 -0.896 19.361 1.00 92.31 81 PRO A N 1
ATOM 669 C CA . PRO A 1 81 ? 3.323 -0.176 20.380 1.00 92.31 81 PRO A CA 1
ATOM 670 C C . PRO A 1 81 ? 3.727 -0.624 21.788 1.00 92.31 81 PRO A C 1
ATOM 672 O O . PRO A 1 81 ? 3.915 -1.813 22.045 1.00 92.31 81 PRO A O 1
ATOM 675 N N . THR A 1 82 ? 3.806 0.314 22.729 1.00 90.19 82 THR A N 1
ATOM 676 C CA . THR A 1 82 ? 4.077 0.028 24.144 1.00 90.19 82 THR A CA 1
ATOM 677 C C . THR A 1 82 ? 2.909 0.489 25.011 1.00 90.19 82 THR A C 1
ATOM 679 O O . THR A 1 82 ? 2.307 1.530 24.763 1.00 90.19 82 THR A O 1
ATOM 682 N N . GLY A 1 83 ? 2.551 -0.312 26.020 1.00 87.88 83 GLY A N 1
ATOM 683 C CA . GLY A 1 83 ? 1.490 0.032 26.977 1.00 87.88 83 GLY A CA 1
ATOM 684 C C . GLY A 1 83 ? 0.060 0.006 26.421 1.00 87.88 83 GLY A C 1
ATOM 685 O O . GLY A 1 83 ? -0.849 0.481 27.094 1.00 87.88 83 GLY A O 1
ATOM 686 N N . ILE A 1 84 ? -0.152 -0.534 25.215 1.00 88.50 84 ILE A N 1
ATOM 687 C CA . ILE A 1 84 ? -1.461 -0.595 24.550 1.00 88.50 84 ILE A CA 1
ATOM 688 C C . ILE A 1 84 ? -1.693 -2.016 24.018 1.00 88.50 84 ILE A C 1
ATOM 690 O O . ILE A 1 84 ? -0.765 -2.584 23.430 1.00 88.50 84 ILE A O 1
ATOM 694 N N . PRO A 1 85 ? -2.894 -2.602 24.203 1.00 90.81 85 PRO A N 1
ATOM 695 C CA . PRO A 1 85 ? -3.239 -3.906 23.642 1.00 90.81 85 PRO A CA 1
ATOM 696 C C . PRO A 1 85 ? -3.096 -3.924 22.118 1.00 90.81 85 PRO A C 1
ATOM 698 O O . PRO A 1 85 ? -3.743 -3.150 21.408 1.00 90.81 85 PRO A O 1
ATOM 701 N N . HIS A 1 86 ? -2.238 -4.813 21.623 1.00 95.56 86 HIS A N 1
ATOM 702 C CA . HIS A 1 86 ? -1.971 -4.959 20.201 1.00 95.56 86 HIS A CA 1
ATOM 703 C C . HIS A 1 86 ? -1.628 -6.402 19.835 1.00 95.56 86 HIS A C 1
ATOM 705 O O . HIS A 1 86 ? -1.148 -7.171 20.668 1.00 95.56 86 HIS A O 1
ATOM 711 N N . GLU A 1 87 ? -1.842 -6.745 18.570 1.00 96.94 87 GLU A N 1
ATOM 712 C CA . GLU A 1 87 ? -1.441 -8.016 17.972 1.00 96.94 87 GLU A CA 1
ATOM 713 C C . GLU A 1 87 ? -0.495 -7.733 16.799 1.00 96.94 87 GLU A C 1
ATOM 715 O O . GLU A 1 87 ? -0.795 -6.889 15.953 1.00 96.94 87 GLU A O 1
ATOM 720 N N . ASN A 1 88 ? 0.637 -8.439 16.739 1.00 97.06 88 ASN A N 1
ATOM 721 C CA . ASN A 1 88 ? 1.490 -8.459 15.552 1.00 97.06 88 ASN A CA 1
ATOM 722 C C . ASN A 1 88 ? 1.121 -9.674 14.707 1.00 97.06 88 ASN A C 1
ATOM 724 O O . ASN A 1 88 ? 1.225 -10.808 15.176 1.00 97.06 88 ASN A O 1
ATOM 728 N N . ILE A 1 89 ? 0.682 -9.437 13.481 1.00 97.81 89 ILE A N 1
ATOM 729 C CA . ILE A 1 89 ? 0.043 -10.442 12.639 1.00 97.81 89 ILE A CA 1
ATOM 730 C C . ILE A 1 89 ? 0.851 -10.576 11.356 1.00 97.81 89 ILE A C 1
ATOM 732 O O . ILE A 1 89 ? 1.241 -9.578 10.757 1.00 97.81 89 ILE A O 1
ATOM 736 N N . PHE A 1 90 ? 1.050 -11.815 10.913 1.00 98.38 90 PHE A N 1
ATOM 737 C CA . PHE A 1 90 ? 1.595 -12.097 9.593 1.00 98.38 90 PHE A CA 1
ATOM 738 C C . PHE A 1 90 ? 0.548 -12.802 8.740 1.00 98.38 90 PHE A C 1
ATOM 740 O O . PHE A 1 90 ? 0.000 -13.824 9.156 1.00 98.38 90 PHE A O 1
ATOM 747 N N . ILE A 1 91 ? 0.276 -12.259 7.557 1.00 98.50 91 ILE A N 1
ATOM 748 C CA . ILE A 1 91 ? -0.668 -12.835 6.592 1.00 98.50 91 ILE A CA 1
ATOM 749 C C . ILE A 1 91 ? 0.039 -13.127 5.277 1.00 98.50 91 ILE A C 1
ATOM 751 O O . ILE A 1 91 ? 1.070 -12.528 4.986 1.00 98.50 91 ILE A O 1
ATOM 755 N N . ARG A 1 92 ? -0.510 -14.039 4.474 1.00 98.44 92 ARG A N 1
ATOM 756 C CA . ARG A 1 92 ? -0.019 -14.288 3.116 1.00 98.44 92 ARG A CA 1
ATOM 757 C C . ARG A 1 92 ? -0.996 -13.746 2.090 1.00 98.44 92 ARG A C 1
ATOM 759 O O . ARG A 1 92 ? -2.199 -13.962 2.212 1.00 98.44 92 ARG A O 1
ATOM 766 N N . THR A 1 93 ? -0.461 -13.078 1.081 1.00 98.44 93 THR A N 1
ATOM 767 C CA . THR A 1 93 ? -1.211 -12.664 -0.104 1.00 98.44 93 THR A CA 1
ATOM 768 C C . THR A 1 93 ? -1.511 -13.857 -1.010 1.00 98.44 93 THR A C 1
ATOM 770 O O . THR A 1 93 ? -0.958 -14.949 -0.844 1.00 98.44 93 THR A O 1
ATOM 773 N N . LYS A 1 94 ? -2.373 -13.645 -2.013 1.00 97.12 94 LYS A N 1
ATOM 774 C CA . LYS A 1 94 ? -2.733 -14.667 -3.012 1.00 97.12 94 LYS A CA 1
ATOM 775 C C . LYS A 1 94 ? -1.524 -15.146 -3.829 1.00 97.12 94 LYS A C 1
ATOM 777 O O . LYS A 1 94 ? -1.479 -16.311 -4.206 1.00 97.12 94 LYS A O 1
ATOM 782 N N . ASP A 1 95 ? -0.538 -14.277 -4.046 1.00 98.12 95 ASP A N 1
ATOM 783 C CA . ASP A 1 95 ? 0.739 -14.583 -4.702 1.00 98.12 95 ASP A CA 1
ATOM 784 C C . ASP A 1 95 ? 1.839 -15.066 -3.731 1.00 98.12 95 ASP A C 1
ATOM 786 O O . ASP A 1 95 ? 2.972 -15.305 -4.140 1.00 98.12 95 ASP A O 1
ATOM 790 N N . GLY A 1 96 ? 1.507 -15.274 -2.452 1.00 98.12 96 GLY A N 1
ATOM 791 C CA . GLY A 1 96 ? 2.365 -15.952 -1.476 1.00 98.12 96 GLY A CA 1
ATOM 792 C C . GLY A 1 96 ? 3.304 -15.053 -0.668 1.00 98.12 96 GLY A C 1
ATOM 793 O O . GLY A 1 96 ? 4.024 -15.573 0.191 1.00 98.12 96 GLY A O 1
ATOM 794 N N . VAL A 1 97 ? 3.272 -13.734 -0.874 1.00 98.62 97 VAL A N 1
ATOM 795 C CA . VAL A 1 97 ? 4.086 -12.760 -0.134 1.00 98.62 97 VAL A CA 1
ATOM 796 C C . VAL A 1 97 ? 3.603 -12.659 1.311 1.00 98.62 97 VAL A C 1
ATOM 798 O O . VAL A 1 97 ? 2.406 -12.541 1.575 1.00 98.62 97 VAL A O 1
ATOM 801 N N . LEU A 1 98 ? 4.533 -12.725 2.267 1.00 98.69 98 LEU A N 1
ATOM 802 C CA . LEU A 1 98 ? 4.227 -12.544 3.683 1.00 98.69 98 LEU A CA 1
ATOM 803 C C . LEU A 1 98 ? 4.172 -11.052 4.037 1.00 98.69 98 LEU A C 1
ATOM 805 O O . LEU A 1 98 ? 5.163 -10.340 3.882 1.00 98.69 98 LEU A O 1
ATOM 809 N N . LEU A 1 99 ? 3.042 -10.591 4.564 1.00 98.75 99 LEU A N 1
ATOM 810 C CA . LEU A 1 99 ? 2.846 -9.220 5.028 1.00 98.75 99 LEU A CA 1
ATOM 811 C C . LEU A 1 99 ? 2.822 -9.148 6.547 1.00 98.75 99 LEU A C 1
ATOM 813 O O . LEU A 1 99 ? 2.263 -10.025 7.204 1.00 98.75 99 LEU A O 1
ATOM 817 N N . ASN A 1 100 ? 3.382 -8.074 7.090 1.00 98.50 100 ASN A N 1
ATOM 818 C CA . ASN A 1 100 ? 3.366 -7.738 8.503 1.00 98.50 100 ASN A CA 1
ATOM 819 C C . ASN A 1 100 ? 2.303 -6.672 8.793 1.00 98.50 100 ASN A C 1
ATOM 821 O O . ASN A 1 100 ? 2.294 -5.598 8.190 1.00 98.50 100 ASN A O 1
ATOM 825 N N . LEU A 1 101 ? 1.435 -6.955 9.759 1.00 98.44 101 LEU A N 1
ATOM 826 C CA . LEU A 1 101 ? 0.369 -6.067 10.203 1.00 98.44 101 LEU A CA 1
ATOM 827 C C . LEU A 1 101 ? 0.452 -5.857 11.715 1.00 98.44 101 LEU A C 1
ATOM 829 O O . LEU A 1 101 ? 0.819 -6.765 12.462 1.00 98.44 101 LEU A O 1
ATOM 833 N N . ILE A 1 102 ? 0.008 -4.691 12.179 1.00 98.38 102 ILE A N 1
ATOM 834 C CA . ILE A 1 102 ? -0.261 -4.456 13.602 1.00 98.38 102 ILE A CA 1
ATOM 835 C C . ILE A 1 102 ? -1.733 -4.111 13.777 1.00 98.38 102 ILE A C 1
ATOM 837 O O . ILE A 1 102 ? -2.203 -3.104 13.248 1.00 98.38 102 ILE A O 1
ATOM 841 N N . LEU A 1 103 ? -2.443 -4.923 14.559 1.00 97.94 103 LEU A N 1
ATOM 842 C CA . LEU A 1 103 ? -3.800 -4.631 15.007 1.00 97.94 103 LEU A CA 1
ATOM 843 C C . LEU A 1 103 ? -3.742 -3.959 16.380 1.00 97.94 103 LEU A C 1
ATOM 845 O O . LEU A 1 103 ? -3.309 -4.564 17.357 1.00 97.94 103 LEU A O 1
ATOM 849 N N . LEU A 1 104 ? -4.214 -2.720 16.457 1.00 97.25 104 LEU A N 1
ATOM 850 C CA . LEU A 1 104 ? -4.480 -2.005 17.699 1.00 97.25 104 LEU A CA 1
ATOM 851 C C . LEU A 1 104 ? -5.969 -2.102 18.015 1.00 97.25 104 LEU A C 1
ATOM 853 O O . LEU A 1 104 ? -6.808 -1.780 17.169 1.00 97.25 104 LEU A O 1
ATOM 857 N N . ARG A 1 105 ? -6.300 -2.514 19.240 1.00 94.25 105 ARG A N 1
ATOM 858 C CA . ARG A 1 105 ? -7.693 -2.665 19.669 1.00 94.25 105 ARG A CA 1
ATOM 859 C C . ARG A 1 105 ? -8.108 -1.530 20.581 1.00 94.25 105 ARG A C 1
ATOM 861 O O . ARG A 1 105 ? -7.403 -1.207 21.537 1.00 94.25 105 ARG A O 1
ATOM 868 N N . TYR A 1 106 ? -9.280 -0.964 20.319 1.00 95.12 106 TYR A N 1
ATOM 869 C CA . TYR A 1 106 ? -9.901 -0.078 21.291 1.00 95.12 106 TYR A CA 1
ATOM 870 C C . TYR A 1 106 ? -10.452 -0.920 22.446 1.00 95.12 106 TYR A C 1
ATOM 872 O O . TYR A 1 106 ? -11.144 -1.908 22.219 1.00 95.12 106 TYR A O 1
ATOM 880 N N . THR A 1 107 ? -10.133 -0.548 23.686 1.00 92.69 107 THR A N 1
ATOM 881 C CA . THR A 1 107 ? -10.544 -1.291 24.893 1.00 92.69 107 THR A CA 1
ATOM 882 C C . THR A 1 107 ? -11.370 -0.453 25.867 1.00 92.69 107 THR A C 1
ATOM 884 O O . THR A 1 107 ? -11.479 -0.807 27.037 1.00 92.69 107 THR A O 1
ATOM 887 N N . GLY A 1 108 ? -11.909 0.682 25.415 1.00 90.50 108 GLY A N 1
ATOM 888 C CA . GLY A 1 108 ? -12.808 1.509 26.220 1.00 90.50 108 GLY A CA 1
ATOM 889 C C . GLY A 1 108 ? -14.275 1.094 26.091 1.00 90.50 108 GLY A C 1
ATOM 890 O O . GLY A 1 108 ? -14.604 -0.010 25.652 1.00 90.50 108 GLY A O 1
ATOM 891 N N . ASP A 1 109 ? -15.170 2.010 26.454 1.00 87.69 109 ASP A N 1
ATOM 892 C CA . ASP A 1 109 ? -16.613 1.767 26.430 1.00 87.69 109 ASP A CA 1
ATOM 893 C C . ASP A 1 109 ? -17.110 1.422 25.020 1.00 87.69 109 ASP A C 1
ATOM 895 O O . ASP A 1 109 ? -16.769 2.091 24.045 1.00 87.69 109 ASP A O 1
ATOM 899 N N . ASN A 1 110 ? -17.963 0.399 24.915 1.00 85.69 110 ASN A N 1
ATOM 900 C CA . ASN A 1 110 ? -18.512 -0.105 23.649 1.00 85.69 110 ASN A CA 1
ATOM 901 C C . ASN A 1 110 ? -17.469 -0.644 22.649 1.00 85.69 110 ASN A C 1
ATOM 903 O O . ASN A 1 110 ? -17.767 -0.730 21.459 1.00 85.69 110 ASN A O 1
ATOM 907 N N . ALA A 1 111 ? -16.294 -1.088 23.117 1.00 89.25 111 ALA A N 1
ATOM 908 C CA . ALA A 1 111 ? -15.254 -1.698 22.278 1.00 89.25 111 ALA A CA 1
ATOM 909 C C . ALA A 1 111 ? -15.752 -2.820 21.345 1.00 89.25 111 ALA A C 1
ATOM 911 O O . ALA A 1 111 ? -15.255 -2.963 20.230 1.00 89.25 111 ALA A O 1
ATOM 912 N N . ALA A 1 112 ? -16.768 -3.584 21.760 1.00 86.31 112 ALA A N 1
ATOM 913 C CA . ALA A 1 112 ? -17.378 -4.638 20.943 1.00 86.31 112 ALA A CA 1
ATOM 914 C C . ALA A 1 112 ? -18.039 -4.125 19.645 1.00 86.31 112 ALA A C 1
ATOM 916 O O . ALA A 1 112 ? -18.256 -4.907 18.724 1.00 86.31 112 ALA A O 1
ATOM 917 N N . TYR A 1 113 ? -18.357 -2.829 19.571 1.00 88.19 113 TYR A N 1
ATOM 918 C CA . TYR A 1 113 ? -18.995 -2.182 18.422 1.00 88.19 113 TYR A CA 1
ATOM 919 C C . TYR A 1 113 ? -18.079 -1.169 17.723 1.00 88.19 113 TYR A C 1
ATOM 921 O O . TYR A 1 113 ? -18.523 -0.479 16.802 1.00 88.19 113 TYR A O 1
ATOM 929 N N . SER A 1 114 ? -16.818 -1.051 18.153 1.00 95.06 114 SER A N 1
ATOM 930 C CA . SER A 1 114 ? -15.867 -0.122 17.549 1.00 95.06 114 SER A CA 1
ATOM 931 C C . SER A 1 114 ? -15.649 -0.459 16.071 1.00 95.06 114 SER A C 1
ATOM 933 O O . SER A 1 114 ? -15.387 -1.618 15.737 1.00 95.06 114 SER A O 1
ATOM 935 N N . PRO A 1 115 ? -15.736 0.532 15.167 1.00 96.94 115 PRO A N 1
ATOM 936 C CA . PRO A 1 115 ? -15.433 0.309 13.763 1.00 96.94 115 PRO A CA 1
ATOM 937 C C . PRO A 1 115 ? -13.938 0.035 13.580 1.00 96.94 115 PRO A C 1
ATOM 939 O O . PRO A 1 115 ? -13.126 0.354 14.452 1.00 96.94 115 PRO A O 1
ATOM 942 N N . THR A 1 116 ? -13.573 -0.534 12.436 1.00 98.06 116 THR A N 1
ATOM 943 C CA . THR A 1 116 ? -12.186 -0.882 12.115 1.00 98.06 116 THR A CA 1
ATOM 944 C C . THR A 1 116 ? -11.683 -0.006 10.982 1.00 98.06 116 THR A C 1
ATOM 946 O O . THR A 1 116 ? -12.329 0.106 9.942 1.00 98.06 116 THR A O 1
ATOM 949 N N . ILE A 1 117 ? -10.519 0.608 11.178 1.00 98.62 117 ILE A N 1
ATOM 950 C CA . ILE A 1 117 ? -9.813 1.368 10.151 1.00 98.62 117 ILE A CA 1
ATOM 951 C C . ILE A 1 117 ? -8.625 0.543 9.655 1.00 98.62 117 ILE A C 1
ATOM 953 O O . ILE A 1 117 ? -7.755 0.179 10.446 1.00 98.62 117 ILE A O 1
ATOM 957 N N . ILE A 1 118 ? -8.557 0.296 8.348 1.00 98.75 118 ILE A N 1
ATOM 958 C CA . ILE A 1 118 ? -7.350 -0.217 7.691 1.00 98.75 118 ILE A CA 1
ATOM 959 C C . ILE A 1 118 ? -6.512 0.990 7.261 1.00 98.75 118 ILE A C 1
ATOM 961 O O . ILE A 1 118 ? -6.974 1.836 6.496 1.00 98.75 118 ILE A O 1
ATOM 965 N N . TYR A 1 119 ? -5.303 1.097 7.805 1.00 98.75 119 TYR A N 1
ATOM 966 C CA . TYR A 1 119 ? -4.386 2.212 7.608 1.00 98.75 119 TYR A CA 1
ATOM 967 C C . TYR A 1 119 ? -3.299 1.831 6.601 1.00 98.75 119 TYR A C 1
ATOM 969 O O . TYR A 1 119 ? -2.398 1.038 6.890 1.00 98.75 119 TYR A O 1
ATOM 977 N N . PHE A 1 120 ? -3.338 2.504 5.458 1.00 98.69 120 PHE A N 1
ATOM 978 C CA . PHE A 1 120 ? -2.390 2.425 4.359 1.00 98.69 120 PHE A CA 1
ATOM 979 C C . PHE A 1 120 ? -1.430 3.623 4.407 1.00 98.69 120 PHE A C 1
ATOM 981 O O . PHE A 1 120 ? -1.813 4.780 4.194 1.00 98.69 120 PHE A O 1
ATOM 988 N N . HIS A 1 121 ? -0.159 3.364 4.734 1.00 98.12 121 HIS A N 1
ATOM 989 C CA . HIS A 1 121 ? 0.854 4.413 4.867 1.00 98.12 121 HIS A CA 1
ATOM 990 C C . HIS A 1 121 ? 1.409 4.896 3.514 1.00 98.12 121 HIS A C 1
ATOM 992 O O . HIS A 1 121 ? 1.146 4.309 2.468 1.00 98.12 121 HIS A O 1
ATOM 998 N N . GLY A 1 122 ? 2.175 5.994 3.536 1.00 97.06 122 GLY A N 1
ATOM 999 C CA . GLY A 1 122 ? 2.797 6.583 2.341 1.00 97.06 122 GLY A CA 1
ATOM 1000 C C . GLY A 1 122 ? 3.991 5.790 1.802 1.00 97.06 122 GLY A C 1
ATOM 1001 O O . GLY A 1 122 ? 4.308 4.715 2.287 1.00 97.06 122 GLY A O 1
ATOM 1002 N N . ASN A 1 123 ? 4.706 6.349 0.833 1.00 96.19 123 ASN A N 1
ATOM 1003 C CA . ASN A 1 123 ? 5.788 5.665 0.119 1.00 96.19 123 ASN A CA 1
ATOM 1004 C C . ASN A 1 123 ? 7.107 5.487 0.892 1.00 96.19 123 ASN A C 1
ATOM 1006 O O . ASN A 1 123 ? 8.071 4.983 0.334 1.00 96.19 123 ASN A O 1
ATOM 1010 N N . ALA A 1 124 ? 7.188 5.931 2.143 1.00 95.19 124 ALA A N 1
ATOM 1011 C CA . ALA A 1 124 ? 8.391 5.815 2.958 1.00 95.19 124 ALA A CA 1
ATOM 1012 C C . ALA A 1 124 ? 8.046 5.412 4.391 1.00 95.19 124 ALA A C 1
ATOM 1014 O O . ALA A 1 124 ? 6.938 5.664 4.888 1.00 95.19 124 ALA A O 1
ATOM 1015 N N . GLY A 1 125 ? 9.030 4.860 5.090 1.00 94.50 125 GLY A N 1
ATOM 1016 C CA . GLY A 1 125 ? 8.922 4.413 6.469 1.00 94.50 125 GLY A CA 1
ATOM 1017 C C . GLY A 1 125 ? 8.349 3.004 6.592 1.00 94.50 125 GLY A C 1
ATOM 1018 O O . GLY A 1 125 ? 8.574 2.151 5.746 1.00 94.50 125 GLY A O 1
ATOM 1019 N N . ASN A 1 126 ? 7.651 2.763 7.697 1.00 97.00 126 ASN A N 1
ATOM 1020 C CA . ASN A 1 126 ? 7.041 1.485 8.061 1.00 97.00 126 ASN A CA 1
ATOM 1021 C C . ASN A 1 126 ? 5.897 1.757 9.051 1.00 97.00 126 ASN A C 1
ATOM 1023 O O . ASN A 1 126 ? 5.730 2.899 9.502 1.00 97.00 126 ASN A O 1
ATOM 1027 N N . ILE A 1 127 ? 5.143 0.728 9.436 1.00 96.81 127 ILE A N 1
ATOM 1028 C CA . ILE A 1 127 ? 4.051 0.831 10.421 1.00 96.81 127 ILE A CA 1
ATOM 1029 C C . ILE A 1 127 ? 4.474 1.448 11.759 1.00 96.81 127 ILE A C 1
ATOM 1031 O O . ILE A 1 127 ? 3.726 2.238 12.338 1.00 96.81 127 ILE A O 1
ATOM 1035 N N . GLY A 1 128 ? 5.688 1.162 12.230 1.00 96.25 128 GLY A N 1
ATOM 1036 C CA . GLY A 1 128 ? 6.221 1.692 13.483 1.00 96.25 128 GLY A CA 1
ATOM 1037 C C . GLY A 1 128 ? 6.340 3.217 13.461 1.00 96.25 128 GLY A C 1
ATOM 1038 O O . GLY A 1 128 ? 5.952 3.896 14.411 1.00 96.25 128 GLY A O 1
ATOM 1039 N N . HIS A 1 129 ? 6.751 3.783 12.324 1.00 96.69 129 HIS A N 1
ATOM 1040 C CA . HIS A 1 129 ? 6.783 5.232 12.093 1.00 96.69 129 HIS A CA 1
ATOM 1041 C C . HIS A 1 129 ? 5.389 5.884 12.018 1.00 96.69 129 HIS A C 1
ATOM 1043 O O . HIS A 1 129 ? 5.285 7.112 11.944 1.00 96.69 129 HIS A O 1
ATOM 1049 N N . ARG A 1 130 ? 4.311 5.091 11.985 1.00 96.56 130 ARG A N 1
ATOM 1050 C CA . ARG A 1 130 ? 2.916 5.566 11.950 1.00 96.56 130 ARG A CA 1
ATOM 1051 C C . ARG A 1 130 ? 2.195 5.394 13.279 1.00 96.56 130 ARG A C 1
ATOM 1053 O O . ARG A 1 130 ? 1.110 5.952 13.436 1.00 96.56 130 ARG A O 1
ATOM 1060 N N . LEU A 1 131 ? 2.818 4.726 14.252 1.00 96.62 131 LEU A N 1
ATOM 1061 C CA . LEU A 1 131 ? 2.237 4.510 15.573 1.00 96.62 131 LEU A CA 1
ATOM 1062 C C . LEU A 1 131 ? 1.759 5.798 16.250 1.00 96.62 131 LEU A C 1
ATOM 1064 O O . LEU A 1 131 ? 0.611 5.795 16.676 1.00 96.62 131 LEU A O 1
ATOM 1068 N N . PRO A 1 132 ? 2.511 6.918 16.301 1.00 95.94 132 PRO A N 1
ATOM 1069 C CA . PRO A 1 132 ? 2.015 8.128 16.965 1.00 95.94 132 PRO A CA 1
ATOM 1070 C C . PRO A 1 132 ? 0.663 8.611 16.415 1.00 95.94 132 PRO A C 1
ATOM 1072 O O . PRO A 1 132 ? -0.245 8.924 17.183 1.00 95.94 132 PRO A O 1
ATOM 1075 N N . ASN A 1 133 ? 0.492 8.585 15.089 1.00 95.75 133 ASN A N 1
ATOM 1076 C CA . ASN A 1 133 ? -0.769 8.949 14.443 1.00 95.75 133 ASN A CA 1
ATOM 1077 C C . ASN A 1 133 ? -1.860 7.911 14.729 1.00 95.75 133 ASN A C 1
ATOM 1079 O O . ASN A 1 133 ? -2.986 8.275 15.063 1.00 95.75 133 ASN A O 1
ATOM 1083 N N . ALA A 1 134 ? -1.519 6.624 14.642 1.00 96.94 134 ALA A N 1
ATOM 1084 C CA . ALA A 1 134 ? -2.442 5.532 14.922 1.00 96.94 134 ALA A CA 1
ATOM 1085 C C . ALA A 1 134 ? -2.962 5.579 16.367 1.00 96.94 134 ALA A C 1
ATOM 1087 O O . ALA A 1 134 ? -4.150 5.395 16.599 1.00 96.94 134 ALA A O 1
ATOM 1088 N N . LEU A 1 135 ? -2.112 5.901 17.344 1.00 95.62 135 LEU A N 1
ATOM 1089 C CA . LEU A 1 135 ? -2.515 6.024 18.745 1.00 95.62 135 LEU A CA 1
ATOM 1090 C C . LEU A 1 135 ? -3.475 7.197 18.969 1.00 95.62 135 LEU A C 1
ATOM 1092 O O . LEU A 1 135 ? -4.464 7.053 19.687 1.00 95.62 135 LEU A O 1
ATOM 1096 N N . LEU A 1 136 ? -3.236 8.337 18.316 1.00 95.81 136 LEU A N 1
ATOM 1097 C CA . LEU A 1 136 ? -4.170 9.463 18.362 1.00 95.81 136 LEU A CA 1
ATOM 1098 C C . LEU A 1 136 ? -5.519 9.102 17.729 1.00 95.81 136 LEU A C 1
ATOM 1100 O O . LEU A 1 136 ? -6.559 9.471 18.271 1.00 95.81 136 LEU A O 1
ATOM 1104 N N . MET A 1 137 ? -5.521 8.360 16.620 1.00 96.38 137 MET A N 1
ATOM 1105 C CA . MET A 1 137 ? -6.752 7.869 15.995 1.00 96.38 137 MET A CA 1
ATOM 1106 C C . MET A 1 137 ? -7.484 6.868 16.901 1.00 96.38 137 MET A C 1
ATOM 1108 O O . MET A 1 137 ? -8.682 7.015 17.118 1.00 96.38 137 MET A O 1
ATOM 1112 N N . LEU A 1 138 ? -6.769 5.906 17.489 1.00 95.62 138 LEU A N 1
ATOM 1113 C CA . LEU A 1 138 ? -7.307 4.905 18.414 1.00 95.62 138 LEU A CA 1
ATOM 1114 C C . LEU A 1 138 ? -8.072 5.563 19.571 1.00 95.62 138 LEU A C 1
ATOM 1116 O O . LEU A 1 138 ? -9.216 5.204 19.845 1.00 95.62 138 LEU A O 1
ATOM 1120 N N . VAL A 1 139 ? -7.448 6.543 20.231 1.00 92.62 139 VAL A N 1
ATOM 1121 C CA . VAL A 1 139 ? -8.004 7.193 21.427 1.00 92.62 139 VAL A CA 1
ATOM 1122 C C . VAL A 1 139 ? -9.123 8.173 21.075 1.00 92.62 139 VAL A C 1
ATOM 1124 O O . VAL A 1 139 ? -10.176 8.146 21.711 1.00 92.62 139 VAL A O 1
ATOM 1127 N N . ASN A 1 140 ? -8.925 9.022 20.063 1.00 95.12 140 ASN A N 1
ATOM 1128 C CA . ASN A 1 140 ? -9.882 10.086 19.748 1.00 95.12 140 ASN A CA 1
ATOM 1129 C C . ASN A 1 140 ? -11.086 9.590 18.942 1.00 95.12 140 ASN A C 1
ATOM 1131 O O . ASN A 1 140 ? -12.182 10.123 19.096 1.00 95.12 140 ASN A O 1
ATOM 1135 N N . LEU A 1 141 ? -10.894 8.579 18.089 1.00 95.75 141 LEU A N 1
ATOM 1136 C CA . LEU A 1 141 ? -11.954 8.040 17.233 1.00 95.75 141 LEU A CA 1
ATOM 1137 C C . LEU A 1 141 ? -12.603 6.778 17.818 1.00 95.75 141 LEU A C 1
ATOM 1139 O O . LEU A 1 141 ? -13.672 6.390 17.353 1.00 95.75 141 LEU A O 1
ATOM 1143 N N . LYS A 1 142 ? -11.999 6.157 18.844 1.00 96.00 142 LYS A N 1
ATOM 1144 C CA . LYS A 1 142 ? -12.509 4.944 19.515 1.00 96.00 142 LYS A CA 1
ATOM 1145 C C . LYS A 1 142 ? -12.705 3.764 18.553 1.00 96.00 142 LYS A C 1
ATOM 1147 O O . LYS A 1 142 ? -13.738 3.091 18.555 1.00 96.00 142 LYS A O 1
ATOM 1152 N N . VAL A 1 143 ? -11.703 3.532 17.710 1.00 96.81 143 VAL A N 1
ATOM 1153 C CA . VAL A 1 143 ? -11.727 2.570 16.594 1.00 96.81 143 VAL A CA 1
ATOM 1154 C C . VAL A 1 143 ? -10.666 1.492 16.755 1.00 96.81 143 VAL A C 1
ATOM 1156 O O . VAL A 1 143 ? -9.627 1.743 17.353 1.00 96.81 143 VAL A O 1
ATOM 1159 N N . ASN A 1 144 ? -10.871 0.319 16.164 1.00 97.19 144 ASN A N 1
ATOM 1160 C CA . ASN A 1 144 ? -9.772 -0.615 15.922 1.00 97.19 144 ASN A CA 1
ATOM 1161 C C . ASN A 1 144 ? -8.930 -0.108 14.744 1.00 97.19 144 ASN A C 1
ATOM 1163 O O . ASN A 1 144 ? -9.466 0.490 13.809 1.00 97.19 144 ASN A O 1
ATOM 1167 N N . LEU A 1 145 ? -7.624 -0.359 14.763 1.00 98.06 145 LEU A N 1
ATOM 1168 C CA . LEU A 1 145 ? -6.712 0.039 13.690 1.00 98.06 145 LEU A CA 1
ATOM 1169 C C . LEU A 1 145 ? -5.878 -1.138 13.228 1.00 98.06 145 LEU A C 1
ATOM 1171 O O . LEU A 1 145 ? -5.221 -1.778 14.039 1.00 98.06 145 LEU A O 1
ATOM 1175 N N . ILE A 1 146 ? -5.854 -1.364 11.922 1.00 98.50 146 ILE A N 1
ATOM 1176 C CA . ILE A 1 146 ? -4.941 -2.300 11.277 1.00 98.50 146 ILE A CA 1
ATOM 1177 C C . ILE A 1 146 ? -3.937 -1.482 10.489 1.00 98.50 146 ILE A C 1
ATOM 1179 O O . ILE A 1 146 ? -4.279 -0.860 9.490 1.00 98.50 146 ILE A O 1
ATOM 1183 N N . LEU A 1 147 ? -2.700 -1.465 10.965 1.00 98.69 147 LEU A N 1
ATOM 1184 C CA . LEU A 1 147 ? -1.571 -0.847 10.286 1.00 98.69 147 LEU A CA 1
ATOM 1185 C C . LEU A 1 147 ? -0.925 -1.885 9.377 1.00 98.69 147 LEU A C 1
ATOM 1187 O O . LEU A 1 147 ? -0.648 -2.997 9.826 1.00 98.69 147 LEU A O 1
ATOM 1191 N N . VAL A 1 148 ? -0.679 -1.509 8.126 1.00 98.56 148 VAL A N 1
ATOM 1192 C CA . VAL A 1 148 ? -0.185 -2.415 7.084 1.00 98.56 148 VAL A CA 1
ATOM 1193 C C . VAL A 1 148 ? 1.225 -2.010 6.669 1.00 98.56 148 VAL A C 1
ATOM 1195 O O . VAL A 1 148 ? 1.409 -0.876 6.236 1.00 98.56 148 VAL A O 1
ATOM 1198 N N . ASP A 1 149 ? 2.204 -2.915 6.770 1.00 98.19 149 ASP A N 1
ATOM 1199 C CA . ASP A 1 149 ? 3.421 -2.828 5.957 1.00 98.19 149 ASP A CA 1
ATOM 1200 C C . ASP A 1 149 ? 3.124 -3.544 4.628 1.00 98.19 149 ASP A C 1
ATOM 1202 O O . ASP A 1 149 ? 2.896 -4.757 4.616 1.00 98.19 149 ASP A O 1
ATOM 1206 N N . TYR A 1 150 ? 3.133 -2.829 3.501 1.00 96.62 150 TYR A N 1
ATOM 1207 C CA .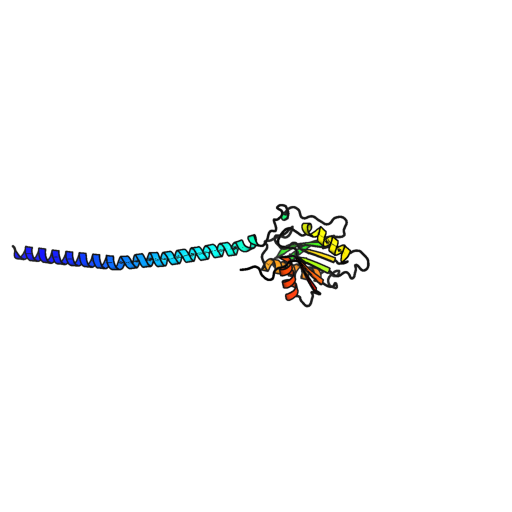 TYR A 1 150 ? 3.048 -3.476 2.181 1.00 96.62 150 TYR A CA 1
ATOM 1208 C C . TYR A 1 150 ? 4.269 -4.355 1.926 1.00 96.62 150 TYR A C 1
ATOM 1210 O O . TYR A 1 150 ? 5.289 -4.232 2.612 1.00 96.62 150 TYR A O 1
ATOM 1218 N N . ARG A 1 151 ? 4.215 -5.186 0.888 1.00 98.38 151 ARG A N 1
ATOM 1219 C CA . ARG A 1 151 ? 5.385 -5.909 0.397 1.00 98.38 151 ARG A CA 1
ATOM 1220 C C . ARG A 1 151 ? 6.571 -4.963 0.196 1.00 98.38 151 ARG A C 1
ATOM 1222 O O . ARG A 1 151 ? 6.430 -3.839 -0.287 1.00 98.38 151 ARG A O 1
ATOM 1229 N N . GLY A 1 152 ? 7.742 -5.403 0.631 1.00 97.12 152 GLY A N 1
ATOM 1230 C CA . GLY A 1 152 ? 8.967 -4.611 0.634 1.00 97.12 152 GLY A CA 1
ATOM 1231 C C . GLY A 1 152 ? 9.093 -3.586 1.764 1.00 97.12 152 GLY A C 1
ATOM 1232 O O . GLY A 1 152 ? 10.197 -3.097 1.964 1.00 97.12 152 GLY A O 1
ATOM 1233 N N . TYR A 1 153 ? 8.049 -3.283 2.545 1.00 97.94 153 TYR A N 1
ATOM 1234 C CA . TYR A 1 153 ? 8.114 -2.339 3.672 1.00 97.94 153 TYR A CA 1
ATOM 1235 C C . TYR A 1 153 ? 8.246 -3.045 5.022 1.00 97.94 153 TYR A C 1
ATOM 1237 O O . TYR A 1 153 ? 7.858 -4.200 5.182 1.00 97.94 153 TYR A O 1
ATOM 1245 N N . GLY A 1 154 ? 8.821 -2.343 6.006 1.00 97.19 154 GLY A N 1
ATOM 1246 C CA . GLY A 1 154 ? 8.932 -2.802 7.395 1.00 97.19 154 GLY A CA 1
ATOM 1247 C C . GLY A 1 154 ? 9.382 -4.258 7.515 1.00 97.19 154 GLY A C 1
ATOM 1248 O O . GLY A 1 154 ? 10.494 -4.575 7.100 1.00 97.19 154 GLY A O 1
ATOM 1249 N N . LYS A 1 155 ? 8.529 -5.145 8.043 1.00 97.69 155 LYS A N 1
ATOM 1250 C CA . LYS A 1 155 ? 8.831 -6.592 8.159 1.00 97.69 155 LYS A CA 1
ATOM 1251 C C . LYS A 1 155 ? 8.179 -7.479 7.088 1.00 97.69 155 LYS A C 1
ATOM 1253 O O . LYS A 1 155 ? 8.275 -8.699 7.192 1.00 97.69 155 LYS A O 1
ATOM 1258 N N . SER A 1 156 ? 7.519 -6.902 6.090 1.00 98.50 156 SER A N 1
ATOM 1259 C CA . SER A 1 156 ? 6.913 -7.651 4.985 1.00 98.50 156 SER A CA 1
ATOM 1260 C C . SER A 1 156 ? 7.966 -8.131 3.980 1.00 98.50 156 SER A C 1
ATOM 1262 O O . SER A 1 156 ? 9.002 -7.495 3.778 1.00 98.50 156 SER A O 1
ATOM 1264 N N . GLU A 1 157 ? 7.727 -9.267 3.337 1.00 98.31 157 GLU A N 1
ATOM 1265 C CA . GLU A 1 157 ? 8.588 -9.813 2.282 1.00 98.31 157 GLU A CA 1
ATOM 1266 C C . GLU A 1 157 ? 8.352 -9.104 0.933 1.00 98.31 157 GLU A C 1
ATOM 1268 O O . GLU A 1 157 ? 7.509 -8.216 0.824 1.00 98.31 157 GLU A O 1
ATOM 1273 N N . GLY A 1 158 ? 9.089 -9.500 -0.108 1.00 96.38 158 GLY A N 1
ATOM 1274 C CA . GLY A 1 158 ? 8.865 -9.053 -1.487 1.00 96.38 158 GLY A CA 1
ATOM 1275 C C . GLY A 1 158 ? 9.384 -7.649 -1.814 1.00 96.38 158 GLY A C 1
ATOM 1276 O O . GLY A 1 158 ? 10.131 -7.046 -1.044 1.00 96.38 158 GLY A O 1
ATOM 1277 N N . GLU A 1 159 ? 8.981 -7.151 -2.983 1.00 95.81 159 GLU A N 1
ATOM 1278 C CA . GLU A 1 159 ? 9.337 -5.834 -3.522 1.00 95.81 159 GLU A CA 1
ATOM 1279 C C . GLU A 1 159 ? 8.066 -5.062 -3.894 1.00 95.81 159 GLU A C 1
ATOM 1281 O O . GLU A 1 159 ? 7.093 -5.644 -4.383 1.00 95.81 159 GLU A O 1
ATOM 1286 N N . ALA A 1 160 ? 8.066 -3.755 -3.631 1.00 96.31 160 ALA A N 1
ATOM 1287 C CA . ALA A 1 160 ? 6.920 -2.892 -3.880 1.00 96.31 160 ALA A CA 1
ATOM 1288 C C . ALA A 1 160 ? 6.715 -2.661 -5.384 1.00 96.31 160 ALA A C 1
ATOM 1290 O O . ALA A 1 160 ? 7.642 -2.289 -6.095 1.00 96.31 160 ALA A O 1
ATOM 1291 N N . SER A 1 161 ? 5.480 -2.850 -5.833 1.00 95.62 161 SER A N 1
ATOM 1292 C CA . SER A 1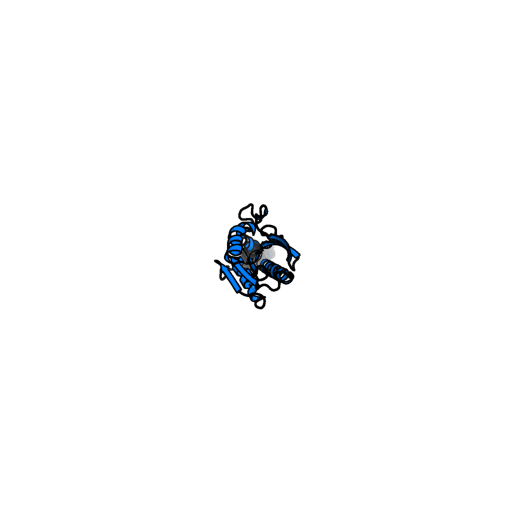 161 ? 4.986 -2.528 -7.174 1.00 95.62 161 SER A CA 1
ATOM 1293 C C . SER A 1 161 ? 3.518 -2.130 -7.057 1.00 95.62 161 SER A C 1
ATOM 1295 O O . SER A 1 161 ? 2.873 -2.458 -6.059 1.00 95.62 161 SER A O 1
ATOM 1297 N N . GLU A 1 162 ? 2.974 -1.433 -8.054 1.00 95.00 162 GLU A N 1
ATOM 1298 C CA . GLU A 1 162 ? 1.575 -0.986 -8.013 1.00 95.00 162 GLU A CA 1
ATOM 1299 C C . GLU A 1 162 ? 0.603 -2.169 -7.859 1.00 95.00 162 GLU A C 1
ATOM 1301 O O . GLU A 1 162 ? -0.161 -2.230 -6.896 1.00 95.00 162 GLU A O 1
ATOM 1306 N N . GLU A 1 163 ? 0.699 -3.154 -8.757 1.00 96.06 163 GLU A N 1
ATOM 1307 C CA . GLU A 1 163 ? -0.119 -4.373 -8.715 1.00 96.06 163 GLU A CA 1
ATOM 1308 C C . GLU A 1 163 ? 0.085 -5.148 -7.407 1.00 96.06 163 GLU A C 1
ATOM 1310 O O . GLU A 1 163 ? -0.868 -5.648 -6.807 1.00 96.06 163 GLU A O 1
ATOM 1315 N N . GLY A 1 164 ? 1.324 -5.194 -6.914 1.00 97.94 164 GLY A N 1
ATOM 1316 C CA . GLY A 1 164 ? 1.632 -5.843 -5.651 1.00 97.94 164 GLY A CA 1
ATOM 1317 C C . GLY A 1 164 ? 0.946 -5.183 -4.453 1.00 97.94 164 GLY A C 1
ATOM 1318 O O . GLY A 1 164 ? 0.365 -5.877 -3.622 1.00 97.94 164 GLY A O 1
ATOM 1319 N N . LEU A 1 165 ? 0.948 -3.851 -4.377 1.00 98.38 165 LEU A N 1
ATOM 1320 C CA . LEU A 1 165 ? 0.269 -3.113 -3.308 1.00 98.38 165 LEU A CA 1
ATOM 1321 C C . LEU A 1 165 ? -1.256 -3.314 -3.347 1.00 98.38 165 LEU A C 1
ATOM 1323 O O . LEU A 1 165 ? -1.893 -3.357 -2.292 1.00 98.38 165 LEU A O 1
ATOM 1327 N N . TYR A 1 166 ? -1.843 -3.485 -4.534 1.00 98.56 166 TYR A N 1
ATOM 1328 C CA . TYR A 1 166 ? -3.255 -3.849 -4.673 1.00 98.56 166 TYR A CA 1
ATOM 1329 C C . TYR A 1 166 ? -3.538 -5.244 -4.112 1.00 98.56 166 TYR A C 1
ATOM 1331 O O . TYR A 1 166 ? -4.418 -5.386 -3.258 1.00 98.56 166 TYR A O 1
ATOM 1339 N N . LEU A 1 167 ? -2.735 -6.248 -4.481 1.00 98.62 167 LEU A N 1
ATOM 1340 C CA . LEU A 1 167 ? -2.831 -7.602 -3.918 1.00 98.62 167 LEU A CA 1
ATOM 1341 C C . LEU A 1 167 ? -2.672 -7.616 -2.392 1.00 98.62 167 LEU A C 1
ATOM 1343 O O . LEU A 1 167 ? -3.362 -8.372 -1.703 1.00 98.62 167 LEU A O 1
ATOM 1347 N N . ASP A 1 168 ? -1.787 -6.773 -1.862 1.00 98.75 168 ASP A N 1
ATOM 1348 C CA . ASP A 1 168 ? -1.583 -6.637 -0.422 1.00 98.75 168 ASP A CA 1
ATOM 1349 C C . ASP A 1 168 ? -2.833 -6.094 0.271 1.00 98.75 168 ASP A C 1
ATOM 1351 O O . ASP A 1 168 ? -3.256 -6.619 1.302 1.00 98.75 168 ASP A O 1
ATOM 1355 N N . SER A 1 169 ? -3.450 -5.061 -0.308 1.00 98.69 169 SE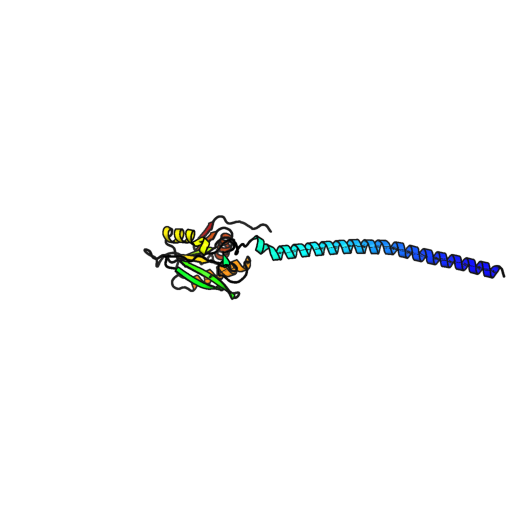R A N 1
ATOM 1356 C CA . SER A 1 169 ? -4.650 -4.432 0.245 1.00 98.69 169 SER A CA 1
ATOM 1357 C C . SER A 1 169 ? -5.850 -5.384 0.291 1.00 98.69 169 SER A C 1
ATOM 1359 O O . SER A 1 169 ? -6.543 -5.446 1.311 1.00 98.69 169 SER A O 1
ATOM 1361 N N . GLU A 1 170 ? -6.028 -6.197 -0.753 1.00 98.56 170 GLU A N 1
ATOM 1362 C CA . GLU A 1 170 ? -7.048 -7.247 -0.812 1.00 98.56 170 GLU A CA 1
ATOM 1363 C C . GLU A 1 170 ? -6.800 -8.320 0.251 1.00 98.56 170 GLU A C 1
ATOM 1365 O O . GLU A 1 170 ? -7.717 -8.701 0.975 1.00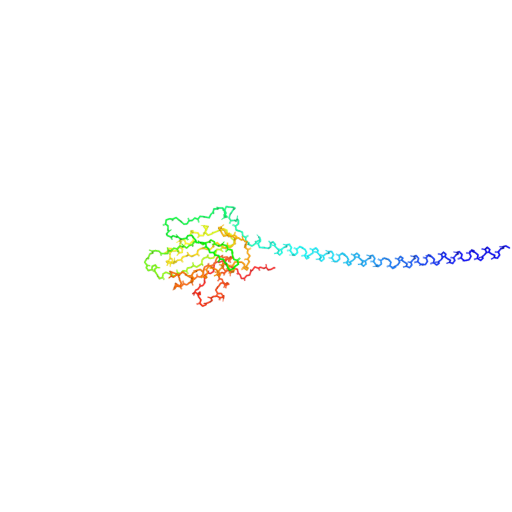 98.56 170 GLU A O 1
ATOM 1370 N N . ALA A 1 171 ? -5.550 -8.768 0.417 1.00 98.75 171 ALA A N 1
ATOM 1371 C CA . ALA A 1 171 ? -5.205 -9.776 1.419 1.00 98.75 171 ALA A CA 1
ATOM 1372 C C . ALA A 1 171 ? -5.498 -9.302 2.853 1.00 98.75 171 ALA A C 1
ATOM 1374 O O . ALA A 1 171 ? -5.945 -10.087 3.693 1.00 98.75 171 ALA A O 1
ATOM 1375 N N . VAL A 1 172 ? -5.277 -8.014 3.139 1.00 98.50 172 VAL A N 1
ATOM 1376 C CA . VAL A 1 172 ? -5.618 -7.421 4.439 1.00 98.50 172 VAL A CA 1
ATOM 1377 C C . VAL A 1 172 ? -7.128 -7.396 4.649 1.00 98.50 172 VAL A C 1
ATOM 1379 O O . VAL A 1 172 ? -7.587 -7.778 5.727 1.00 98.50 172 VAL A O 1
ATOM 1382 N N . LEU A 1 173 ? -7.910 -6.981 3.647 1.00 98.50 173 LEU A N 1
ATOM 1383 C CA . LEU A 1 173 ? -9.369 -6.993 3.753 1.00 98.50 173 LEU A CA 1
ATOM 1384 C C . LEU A 1 173 ? -9.896 -8.419 3.948 1.00 98.50 173 LEU A C 1
ATOM 1386 O O . LEU A 1 173 ? -10.663 -8.652 4.881 1.00 98.50 173 LEU A O 1
ATOM 1390 N N . ASP A 1 174 ? -9.435 -9.377 3.142 1.00 98.06 174 ASP A N 1
ATOM 1391 C CA . ASP A 1 174 ? -9.786 -10.795 3.263 1.00 98.06 174 ASP A CA 1
ATOM 1392 C C . ASP A 1 174 ? -9.495 -11.307 4.683 1.00 98.06 174 ASP A C 1
ATOM 1394 O O . ASP A 1 174 ? -10.364 -11.904 5.325 1.00 98.06 174 ASP A O 1
ATOM 1398 N N . TYR A 1 175 ? -8.317 -10.993 5.231 1.00 98.12 175 TYR A N 1
ATOM 1399 C CA . TYR A 1 175 ? -7.967 -11.339 6.607 1.00 98.12 175 TYR A CA 1
ATOM 1400 C C . TYR A 1 175 ? -8.948 -10.745 7.629 1.00 98.12 175 TYR A C 1
ATOM 1402 O O . TYR A 1 175 ? -9.435 -11.470 8.500 1.00 98.12 175 TYR A O 1
ATOM 1410 N N . VAL A 1 176 ? -9.299 -9.460 7.509 1.00 97.38 176 VAL A N 1
ATOM 1411 C CA . VAL A 1 176 ? -10.294 -8.813 8.384 1.00 97.38 176 VAL A CA 1
ATOM 1412 C C . VAL A 1 176 ? -11.637 -9.526 8.325 1.00 97.38 176 VAL A C 1
ATOM 1414 O O . VAL A 1 176 ? -12.250 -9.765 9.363 1.00 97.38 176 VAL A O 1
ATOM 1417 N N . MET A 1 177 ? -12.077 -9.919 7.131 1.00 96.25 177 MET A N 1
ATOM 1418 C CA . MET A 1 177 ? -13.356 -10.604 6.961 1.00 96.25 177 MET A CA 1
ATOM 1419 C C . MET A 1 177 ? -13.357 -12.036 7.512 1.00 96.25 177 MET A C 1
ATOM 1421 O O . MET A 1 177 ? -14.427 -12.573 7.784 1.00 96.25 177 MET A O 1
ATOM 1425 N N . THR A 1 178 ? -12.189 -12.662 7.690 1.00 96.06 178 THR A N 1
ATOM 1426 C CA . THR A 1 178 ? -12.075 -14.002 8.300 1.00 96.06 178 THR A CA 1
ATOM 1427 C C . THR A 1 178 ? -12.089 -13.971 9.831 1.00 96.06 178 THR A C 1
ATOM 1429 O O . THR A 1 178 ? -12.250 -15.010 10.474 1.00 96.06 178 THR A O 1
ATOM 1432 N N . ARG A 1 179 ? -11.933 -12.788 10.432 1.00 94.44 179 ARG A N 1
ATOM 1433 C CA . ARG A 1 179 ? -11.874 -12.600 11.881 1.00 94.44 179 ARG A CA 1
ATOM 1434 C C . ARG A 1 179 ? -13.256 -12.325 12.459 1.00 94.44 179 ARG A C 1
ATOM 1436 O O . ARG A 1 179 ? -13.810 -11.253 12.252 1.00 94.44 179 ARG A O 1
ATOM 1443 N N . SER A 1 180 ? -13.777 -13.247 13.264 1.00 93.31 180 SER A N 1
ATOM 1444 C CA . SER A 1 180 ? -15.104 -13.127 13.897 1.00 93.31 180 SER A CA 1
ATOM 1445 C C . SER A 1 180 ? -15.258 -11.948 14.866 1.00 93.31 180 SER A C 1
ATOM 1447 O O . SER A 1 180 ? -16.374 -11.624 15.271 1.00 93.31 180 SER A O 1
ATOM 1449 N N . ASP A 1 181 ? -14.150 -11.332 15.283 1.00 92.31 181 ASP A N 1
ATOM 1450 C CA . ASP A 1 181 ? -14.140 -10.138 16.122 1.00 92.31 181 ASP A CA 1
ATOM 1451 C C . ASP A 1 181 ? -14.116 -8.824 15.324 1.00 92.31 181 ASP A C 1
ATOM 1453 O O . ASP A 1 181 ? -14.329 -7.769 15.919 1.00 92.31 181 ASP A O 1
ATOM 1457 N N . LEU A 1 182 ? -13.887 -8.872 14.004 1.00 94.12 182 LEU A N 1
ATOM 1458 C CA . LEU A 1 182 ? -13.806 -7.695 13.127 1.00 94.12 182 LEU A CA 1
ATOM 1459 C C . LEU A 1 182 ? -14.775 -7.745 11.931 1.00 94.12 182 LEU A C 1
ATOM 1461 O O . LEU A 1 182 ? -15.172 -6.687 11.441 1.00 94.12 182 LEU A O 1
ATOM 1465 N N . ASP A 1 183 ? -15.190 -8.934 11.490 1.00 91.94 183 ASP A N 1
ATOM 1466 C CA . ASP A 1 183 ? -16.008 -9.200 10.294 1.00 91.94 183 ASP A CA 1
ATOM 1467 C C . ASP A 1 183 ? -17.350 -8.449 10.257 1.00 91.94 183 ASP A C 1
ATOM 1469 O O . ASP A 1 183 ? -17.893 -8.168 9.189 1.00 91.94 183 ASP A O 1
ATOM 1473 N N . LYS A 1 184 ? -17.897 -8.106 11.422 1.00 90.81 184 LYS A N 1
ATOM 1474 C CA . LYS A 1 184 ? -19.171 -7.382 11.558 1.00 90.81 184 LYS A CA 1
ATOM 1475 C C . LYS A 1 184 ? -19.002 -5.892 11.826 1.00 90.81 184 LYS A C 1
ATOM 1477 O O . LYS A 1 184 ? -19.995 -5.167 11.906 1.00 90.81 184 LYS A O 1
ATOM 1482 N N . THR A 1 185 ? -17.768 -5.425 11.990 1.00 94.69 185 THR A N 1
ATOM 1483 C CA . THR A 1 185 ? -17.495 -4.008 12.234 1.00 94.69 185 THR A CA 1
ATOM 1484 C C . THR A 1 185 ? -17.664 -3.202 10.948 1.00 94.69 185 THR A C 1
ATOM 1486 O O . THR A 1 185 ? -17.546 -3.717 9.836 1.00 94.69 185 THR A O 1
ATOM 1489 N N . LYS A 1 186 ? -17.959 -1.905 11.078 1.00 97.12 186 LYS A N 1
ATOM 1490 C CA . LYS A 1 186 ? -17.889 -0.999 9.928 1.00 97.12 186 LYS A CA 1
ATOM 1491 C C . LYS A 1 186 ? -16.424 -0.823 9.545 1.00 97.12 186 LYS A C 1
ATOM 1493 O O . LYS A 1 186 ? -15.630 -0.397 10.383 1.00 97.12 186 LYS A O 1
ATOM 1498 N N . ILE A 1 187 ? -16.092 -1.153 8.300 1.00 98.19 187 ILE A N 1
ATOM 1499 C CA . ILE A 1 187 ? -14.732 -1.049 7.776 1.00 98.19 187 ILE A CA 1
ATOM 1500 C C . ILE A 1 187 ? -14.553 0.301 7.094 1.00 98.19 187 ILE A C 1
ATOM 1502 O O . ILE A 1 187 ? -15.310 0.661 6.193 1.00 98.19 187 ILE A O 1
ATOM 1506 N N . PHE A 1 188 ? -13.536 1.035 7.519 1.00 98.56 188 PHE A N 1
ATOM 1507 C CA . PHE A 1 188 ? -13.106 2.287 6.917 1.00 98.56 188 PHE A CA 1
ATOM 1508 C C . PHE A 1 188 ? -11.681 2.131 6.403 1.00 98.56 188 PHE A C 1
ATOM 1510 O O . PHE A 1 188 ? -10.871 1.427 7.006 1.00 98.56 188 PHE A O 1
ATOM 1517 N N . LEU A 1 189 ? -11.358 2.821 5.315 1.00 98.81 189 LEU A N 1
ATOM 1518 C CA . LEU A 1 189 ? -9.989 2.875 4.811 1.00 98.81 189 LEU A CA 1
ATOM 1519 C C . LEU A 1 189 ? -9.399 4.250 5.095 1.00 98.81 189 LEU A C 1
ATOM 1521 O O . LEU A 1 189 ? -10.039 5.270 4.841 1.00 98.81 189 LEU A O 1
ATOM 1525 N N . PHE A 1 190 ? -8.172 4.276 5.599 1.00 98.75 190 PHE A N 1
ATOM 1526 C CA . PHE A 1 190 ? -7.380 5.488 5.723 1.00 98.75 190 PHE A CA 1
ATOM 1527 C C . PHE A 1 190 ? -6.122 5.343 4.876 1.00 98.75 190 PHE A C 1
ATOM 1529 O O . PHE A 1 190 ? -5.319 4.447 5.119 1.00 98.75 190 PHE A O 1
ATOM 1536 N N . GLY A 1 191 ? -5.934 6.230 3.905 1.00 98.38 191 GLY A N 1
ATOM 1537 C CA . GLY A 1 191 ? -4.779 6.214 3.017 1.00 98.38 191 GLY A CA 1
ATOM 1538 C C . GLY A 1 191 ? -4.044 7.545 3.018 1.00 98.38 191 GLY A C 1
ATOM 1539 O O . GLY A 1 191 ? -4.637 8.582 2.732 1.00 98.38 191 GLY A O 1
ATOM 1540 N N . ARG A 1 192 ? -2.737 7.536 3.297 1.00 97.69 192 ARG A N 1
ATOM 1541 C CA . ARG A 1 192 ? -1.902 8.747 3.249 1.00 97.69 192 ARG A CA 1
ATOM 1542 C C . ARG A 1 192 ? -0.965 8.723 2.054 1.00 97.69 192 ARG A C 1
ATOM 1544 O O . ARG A 1 192 ? -0.189 7.781 1.909 1.00 97.69 192 ARG A O 1
ATOM 1551 N N . SER A 1 193 ? -0.945 9.799 1.266 1.00 96.50 193 SER A N 1
ATOM 1552 C CA . SER A 1 193 ? -0.087 9.920 0.081 1.00 96.50 193 SER A CA 1
ATOM 1553 C C . SER A 1 193 ? -0.272 8.707 -0.848 1.00 96.50 193 SER A C 1
ATOM 1555 O O . SER A 1 193 ? -1.395 8.494 -1.305 1.00 96.50 193 SER A O 1
ATOM 1557 N N . LEU A 1 194 ? 0.764 7.888 -1.069 1.00 97.12 194 LEU A N 1
ATOM 1558 C CA . LEU A 1 194 ? 0.686 6.609 -1.793 1.00 97.12 194 LEU A CA 1
ATOM 1559 C C . LEU A 1 194 ? -0.438 5.694 -1.289 1.00 97.12 194 LEU A C 1
ATOM 1561 O O . LEU A 1 194 ? -1.189 5.150 -2.091 1.00 97.12 194 LEU A O 1
ATOM 1565 N N . GLY A 1 195 ? -0.611 5.576 0.029 1.00 98.00 195 GLY A N 1
ATOM 1566 C CA . GLY A 1 195 ? -1.659 4.737 0.608 1.00 98.00 195 GLY A CA 1
ATOM 1567 C C . GLY A 1 195 ? -3.076 5.199 0.264 1.00 98.00 195 GLY A C 1
ATOM 1568 O O . GLY A 1 195 ? -4.013 4.417 0.375 1.00 98.00 195 GLY A O 1
ATOM 1569 N N . GLY A 1 196 ? -3.250 6.449 -0.182 1.00 98.19 196 GLY A N 1
ATOM 1570 C CA . GLY A 1 196 ? -4.523 6.934 -0.715 1.00 98.19 196 GLY A CA 1
ATOM 1571 C C . GLY A 1 196 ? -4.912 6.235 -2.017 1.00 98.19 196 GLY A C 1
ATOM 1572 O O . GLY A 1 196 ? -6.056 5.810 -2.139 1.00 98.19 196 GLY A O 1
ATOM 1573 N N . ALA A 1 197 ? -3.963 6.037 -2.939 1.00 97.56 197 ALA A N 1
ATOM 1574 C CA . ALA A 1 197 ? -4.202 5.287 -4.173 1.00 97.56 197 ALA A CA 1
ATOM 1575 C C . ALA A 1 197 ? -4.581 3.828 -3.870 1.00 97.56 197 ALA A C 1
ATOM 1577 O O . ALA A 1 197 ? -5.566 3.322 -4.402 1.00 97.56 197 ALA A O 1
ATOM 1578 N N . VAL A 1 198 ? -3.875 3.199 -2.923 1.00 98.38 198 VAL A N 1
ATOM 1579 C CA . VAL A 1 198 ? -4.175 1.834 -2.460 1.00 98.38 198 VAL A CA 1
ATOM 1580 C C . VAL A 1 198 ? -5.574 1.742 -1.840 1.00 98.38 198 VAL A C 1
ATOM 1582 O O . VAL A 1 198 ? -6.351 0.855 -2.183 1.00 98.38 198 VAL A O 1
ATOM 1585 N N . ALA A 1 199 ? -5.933 2.684 -0.962 1.00 98.56 199 ALA A N 1
ATOM 1586 C CA . ALA A 1 199 ? -7.253 2.729 -0.335 1.00 98.56 199 ALA A CA 1
ATOM 1587 C C . ALA A 1 199 ? -8.385 2.929 -1.357 1.00 98.56 199 ALA A C 1
ATOM 1589 O O . ALA A 1 199 ? -9.441 2.312 -1.234 1.00 98.56 199 ALA A O 1
ATOM 1590 N N . ILE A 1 200 ? -8.178 3.798 -2.351 1.00 98.31 200 ILE A N 1
ATOM 1591 C CA . ILE A 1 200 ? -9.159 4.057 -3.412 1.00 98.31 200 ILE A CA 1
ATOM 1592 C C . ILE A 1 200 ? -9.373 2.801 -4.256 1.00 98.31 200 ILE A C 1
ATOM 1594 O O . ILE A 1 200 ? -10.524 2.442 -4.491 1.00 98.31 200 ILE A O 1
ATOM 1598 N N . HIS A 1 201 ? -8.294 2.123 -4.658 1.00 98.25 201 HIS A N 1
ATOM 1599 C CA . HIS A 1 201 ? -8.377 0.877 -5.417 1.00 98.25 201 HIS A CA 1
ATOM 1600 C C . HIS A 1 201 ? -9.136 -0.211 -4.643 1.00 98.25 201 HIS A C 1
ATOM 1602 O O . HIS A 1 201 ? -10.128 -0.745 -5.130 1.00 98.25 201 HIS A O 1
ATOM 1608 N N . LEU A 1 202 ? -8.756 -0.467 -3.386 1.00 98.62 202 LEU A N 1
ATOM 1609 C CA . LEU A 1 202 ? -9.450 -1.454 -2.553 1.00 98.62 202 LEU A CA 1
ATOM 1610 C C . LEU A 1 202 ? -10.949 -1.130 -2.418 1.00 98.62 202 LEU A C 1
ATOM 1612 O O . LEU A 1 202 ? -11.799 -2.018 -2.472 1.00 98.62 202 LEU A O 1
ATOM 1616 N N . ALA A 1 203 ? -11.300 0.149 -2.256 1.00 98.50 203 ALA A N 1
ATOM 1617 C CA . ALA A 1 203 ? -12.694 0.570 -2.171 1.00 98.50 203 ALA A CA 1
ATOM 1618 C C . ALA A 1 203 ? -13.461 0.444 -3.494 1.00 98.50 203 ALA A C 1
ATOM 1620 O O . ALA A 1 203 ? -14.662 0.169 -3.444 1.00 98.50 203 ALA A O 1
ATOM 1621 N N . SER A 1 204 ? -12.820 0.642 -4.653 1.00 98.12 204 SER A N 1
ATOM 1622 C CA . SER A 1 204 ? -13.490 0.479 -5.949 1.00 98.12 204 SER A CA 1
ATOM 1623 C C . SER A 1 204 ? -13.868 -0.976 -6.198 1.00 98.12 204 SER A C 1
ATOM 1625 O O . SER A 1 204 ? -14.998 -1.241 -6.607 1.00 98.12 204 SER A O 1
ATOM 1627 N N . GLU A 1 205 ? -12.980 -1.907 -5.849 1.00 98.19 205 GLU A N 1
ATOM 1628 C CA . GLU A 1 205 ? -13.217 -3.346 -6.003 1.00 98.19 205 GLU A CA 1
ATOM 1629 C C . GLU A 1 205 ? -14.168 -3.905 -4.925 1.00 98.19 205 GLU A C 1
ATOM 1631 O O . GLU A 1 205 ? -14.953 -4.819 -5.182 1.00 98.19 205 GLU A O 1
ATOM 1636 N N . ASN A 1 206 ? -14.182 -3.311 -3.724 1.00 97.75 206 ASN A N 1
ATOM 1637 C CA . ASN A 1 206 ? -14.933 -3.815 -2.566 1.00 97.75 206 ASN A CA 1
ATOM 1638 C C . ASN A 1 206 ? -15.967 -2.828 -1.996 1.00 97.75 206 ASN A C 1
ATOM 1640 O O . ASN A 1 206 ? -16.241 -2.818 -0.792 1.00 97.75 206 ASN A O 1
ATOM 1644 N N . SER A 1 207 ? -16.610 -2.027 -2.849 1.00 96.25 207 SER A N 1
ATOM 1645 C CA . SER A 1 207 ? -17.568 -0.976 -2.441 1.00 96.25 207 SER A CA 1
ATOM 1646 C C . SER A 1 207 ? -18.707 -1.450 -1.521 1.00 96.25 207 SER A C 1
ATOM 1648 O O . SER A 1 207 ? -19.204 -0.690 -0.696 1.00 96.25 207 SER A O 1
ATOM 1650 N N . HIS A 1 208 ? -19.093 -2.725 -1.603 1.00 95.75 208 HIS A N 1
ATOM 1651 C CA . HIS A 1 208 ? -20.119 -3.335 -0.752 1.00 95.75 208 HIS A CA 1
ATOM 1652 C C . HIS A 1 208 ? -19.648 -3.656 0.684 1.00 95.75 208 HIS A C 1
ATOM 1654 O O . HIS A 1 208 ? -20.474 -3.942 1.552 1.00 95.75 208 HIS A O 1
ATOM 1660 N N . ARG A 1 209 ? -18.333 -3.635 0.944 1.00 95.50 209 ARG A N 1
ATOM 1661 C CA . ARG A 1 209 ? -17.709 -3.921 2.253 1.00 95.50 209 ARG A CA 1
ATOM 1662 C C . ARG A 1 209 ? -17.175 -2.672 2.939 1.00 95.50 209 ARG A C 1
ATOM 1664 O O . ARG A 1 209 ? -17.095 -2.639 4.166 1.00 95.50 209 ARG A O 1
ATOM 1671 N N . ILE A 1 210 ? -16.817 -1.655 2.163 1.00 98.19 210 ILE A N 1
ATOM 1672 C CA . ILE A 1 210 ? -16.195 -0.433 2.667 1.00 98.19 210 ILE A CA 1
ATOM 1673 C C . ILE A 1 210 ? -17.266 0.607 3.003 1.00 98.19 210 ILE A C 1
ATOM 1675 O O . ILE A 1 210 ? -18.097 0.964 2.178 1.00 98.19 210 ILE A O 1
ATOM 1679 N N . SER A 1 211 ? -17.246 1.103 4.241 1.00 97.94 211 SER A N 1
ATOM 1680 C CA . SER A 1 211 ? -18.227 2.076 4.742 1.00 97.94 211 SER A CA 1
ATOM 1681 C C . SER A 1 211 ? -17.870 3.513 4.374 1.00 97.94 211 SER A C 1
ATOM 1683 O O . SER A 1 211 ? -18.759 4.293 4.047 1.00 97.94 211 SER A O 1
ATOM 1685 N N . ALA A 1 212 ? -16.585 3.873 4.435 1.00 97.94 212 ALA A N 1
ATOM 1686 C CA . ALA A 1 212 ? -16.069 5.115 3.868 1.00 97.94 212 ALA A CA 1
ATOM 1687 C C . ALA A 1 212 ? -14.547 5.045 3.688 1.00 97.94 212 ALA A C 1
ATOM 1689 O O . ALA A 1 212 ? -13.873 4.181 4.258 1.00 97.94 212 ALA A O 1
ATOM 1690 N N . ILE A 1 213 ? -14.015 6.004 2.933 1.00 98.00 213 ILE A N 1
ATOM 1691 C CA . ILE A 1 213 ? -12.579 6.211 2.754 1.00 98.00 213 ILE A CA 1
ATOM 1692 C C . ILE A 1 213 ? -12.180 7.604 3.241 1.00 98.00 213 ILE A C 1
ATOM 1694 O O . ILE A 1 213 ? -12.923 8.571 3.079 1.00 98.00 213 ILE A O 1
ATOM 1698 N N . VAL A 1 214 ? -10.988 7.703 3.816 1.00 98.19 214 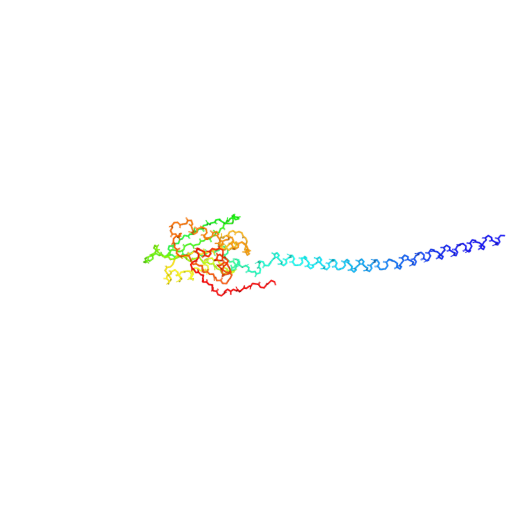VAL A N 1
ATOM 1699 C CA . VAL A 1 214 ? -10.326 8.957 4.169 1.00 98.19 214 VAL A CA 1
ATOM 1700 C C . VAL A 1 214 ? -8.971 8.957 3.482 1.00 98.19 214 VAL A C 1
ATOM 1702 O O . VAL A 1 214 ? -8.131 8.104 3.763 1.00 98.19 214 VAL A O 1
ATOM 1705 N N . VAL A 1 215 ? -8.757 9.912 2.581 1.00 97.81 215 VAL A N 1
ATOM 1706 C CA . VAL A 1 215 ? -7.478 10.078 1.887 1.00 97.81 215 VAL A CA 1
ATOM 1707 C C . VAL A 1 215 ? -6.812 11.381 2.313 1.00 97.81 215 VAL A C 1
ATOM 1709 O O . VAL A 1 215 ? -7.416 12.449 2.263 1.00 97.81 215 VAL A O 1
ATOM 1712 N N . GLU A 1 216 ? -5.563 11.294 2.762 1.00 97.25 216 GLU A N 1
ATOM 1713 C CA . GLU A 1 216 ? -4.784 12.427 3.264 1.00 97.25 216 GLU A CA 1
ATOM 1714 C C . GLU A 1 216 ? -3.621 12.719 2.310 1.00 97.25 216 GLU A C 1
ATOM 1716 O O . GLU A 1 216 ? -2.727 11.885 2.146 1.00 97.25 216 GLU A O 1
ATOM 1721 N N . ASN A 1 217 ? -3.600 13.919 1.716 1.00 95.88 217 ASN A N 1
ATOM 1722 C CA . ASN A 1 217 ? -2.500 14.399 0.866 1.00 95.88 217 ASN A CA 1
ATOM 1723 C C . ASN A 1 217 ? -2.093 13.393 -0.229 1.00 95.88 217 ASN A C 1
ATOM 1725 O O . ASN A 1 217 ? -0.907 13.131 -0.440 1.00 95.88 217 ASN A O 1
ATOM 1729 N N . THR A 1 218 ? -3.088 12.777 -0.873 1.00 95.88 218 THR A N 1
ATOM 1730 C CA . THR A 1 218 ? -2.892 11.842 -1.989 1.00 95.88 218 THR A CA 1
ATOM 1731 C C . THR A 1 218 ? -2.820 12.575 -3.333 1.00 95.88 218 THR A C 1
ATOM 1733 O O . THR A 1 218 ? -2.907 13.802 -3.389 1.00 95.88 218 THR A O 1
ATOM 1736 N N . PHE A 1 219 ? -2.628 11.828 -4.414 1.00 93.38 219 PHE A N 1
ATOM 1737 C CA . PHE A 1 219 ? -2.478 12.334 -5.775 1.00 93.38 219 PHE A CA 1
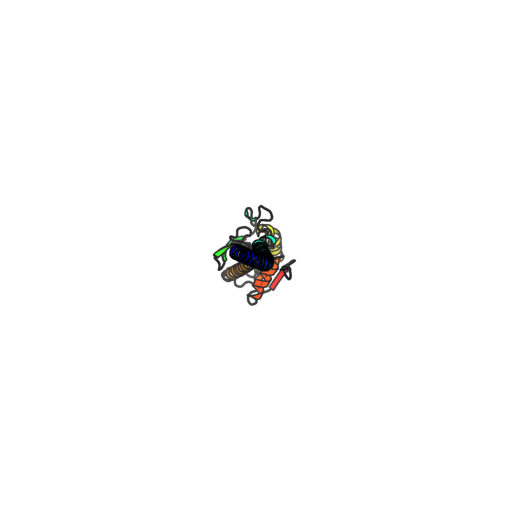ATOM 1738 C C . PHE A 1 219 ? -3.571 11.771 -6.687 1.00 93.38 219 PHE A C 1
ATOM 1740 O O . PHE A 1 219 ? -4.120 10.705 -6.428 1.00 93.38 219 PHE A O 1
ATOM 1747 N N . LEU A 1 220 ? -3.874 12.491 -7.770 1.00 89.88 220 LEU A N 1
ATOM 1748 C CA . LEU A 1 220 ? -4.789 12.009 -8.813 1.00 89.88 220 LEU A CA 1
ATOM 1749 C C . LEU A 1 220 ? -4.105 11.027 -9.770 1.00 89.88 220 LEU A C 1
ATOM 1751 O O . LEU A 1 220 ? -4.743 10.112 -10.276 1.00 89.88 220 LEU A O 1
ATOM 1755 N N . SER A 1 221 ? -2.815 11.233 -10.030 1.00 87.00 221 SER A N 1
ATOM 1756 C CA . SER A 1 221 ? -2.005 10.403 -10.919 1.00 87.00 221 SER A CA 1
ATOM 1757 C C . SER A 1 221 ? -0.522 10.599 -10.624 1.00 87.00 221 SER A C 1
ATOM 1759 O O . SER A 1 221 ? -0.114 11.688 -10.210 1.00 87.00 221 SER A O 1
ATOM 1761 N N . ILE A 1 222 ? 0.283 9.584 -10.922 1.00 81.06 222 ILE A N 1
ATOM 1762 C CA . ILE A 1 222 ? 1.729 9.727 -11.102 1.00 81.06 222 ILE A CA 1
ATOM 1763 C C . ILE A 1 222 ? 1.951 9.907 -12.611 1.00 81.06 222 ILE A C 1
ATOM 1765 O O . ILE A 1 222 ? 1.450 9.085 -13.376 1.00 81.06 222 ILE A O 1
ATOM 1769 N N . PRO A 1 223 ? 2.595 10.996 -13.069 1.00 72.38 223 PRO A N 1
ATOM 1770 C CA . PRO A 1 223 ? 2.860 11.192 -14.491 1.00 72.38 223 PRO A CA 1
ATOM 1771 C C . PRO A 1 223 ? 3.688 10.031 -15.055 1.00 72.38 223 PRO A C 1
ATOM 1773 O O . PRO A 1 223 ? 4.707 9.678 -14.461 1.00 72.38 223 PRO A O 1
ATOM 1776 N N . TYR A 1 224 ? 3.220 9.467 -16.172 1.00 56.09 224 TYR A N 1
ATOM 1777 C CA . TYR A 1 224 ? 3.904 8.428 -16.950 1.00 56.09 224 TYR A CA 1
ATOM 1778 C C . TYR A 1 224 ? 5.105 8.982 -17.721 1.00 56.09 224 TYR A C 1
ATOM 1780 O O . TYR A 1 224 ? 5.020 10.147 -18.183 1.00 56.09 224 TYR A O 1
#

Organism: NCBI:txid254563

pLDDT: mean 92.53, std 7.45, range [56.09, 98.81]

InterPro domains:
  IPR000073 Alpha/beta hydrolase fold-1 [PF00561] (115-218)
  IPR029058 Alpha/Beta hydrolase fold [G3DSA:3.40.50.1820] (72-224)
  IPR029058 Alpha/Beta hydrolase fold [SSF53474] (39-222)

Radius of gyration: 35.03 Å; chains: 1; bounding box: 75×30×116 Å

Foldseek 3Di:
DVVVVVVVVVVVVVVVVVVVVVVVVVVVVVVVVVVCCCVVVVVVVVVVVVVVVVVVCVVCVLVVAAAQCVVVCQQVDQADDDPFDKDWDWFAFPVGWIWTKIKGFQDDPPSLAAAEEEEAEGRYGAQSVCVVVVVCCCVVVVHIYIYTQFDPHHNIHHDDDPVRLLRRLVRVVVVQCVDPSRVPYAYEYEAEARRQVSRVSSCVVPVVRHPYYHYHPYDPDDDD